Protein AF-A0A6A4XSF3-F1 (afdb_monomer)

Solvent-accessible surface area (backbone atoms only — not comparable to full-atom values): 15638 Å² total; per-residue (Å²): 109,67,67,59,53,52,52,50,48,37,52,52,49,51,56,48,56,78,40,58,93,39,85,79,48,78,73,50,47,37,67,59,41,44,52,52,36,52,51,45,74,74,37,55,72,40,74,79,37,56,79,48,51,38,59,38,49,38,48,48,43,45,49,33,42,58,42,45,70,79,42,101,63,79,54,68,63,39,56,52,25,51,48,54,32,46,53,50,49,35,45,52,57,59,42,94,59,84,40,57,54,50,50,34,38,46,47,49,52,38,47,59,68,50,40,64,93,42,54,72,67,53,48,62,38,47,46,56,35,21,49,47,51,18,52,52,58,65,35,90,86,53,48,59,67,55,39,24,52,49,48,57,31,41,48,91,47,32,72,41,68,50,29,41,54,38,35,42,52,30,52,54,47,52,38,64,71,28,83,82,73,54,69,67,33,52,54,33,50,50,54,45,52,51,53,34,44,72,68,39,57,62,69,57,31,13,58,50,42,53,60,47,56,68,30,48,76,59,36,83,50,60,69,61,42,23,50,50,54,53,47,43,51,66,78,39,41,69,28,42,52,53,21,54,68,75,46,55,71,68,60,40,52,53,49,51,53,46,49,52,50,33,51,50,52,52,49,52,52,50,52,53,54,69,68,50,65,74,78,76,78,78,74,74,63,83,80,78,117

pLDDT: mean 84.56, std 12.13, range [46.28, 95.5]

Foldseek 3Di:
DLLCVLVVLLVVLVVVVVVLVDPVLLPQALVLLQVLLVSCVVPQLPPSCLVRSLSNLLSSLQSHLSNQVVPPDHDPSRVVSLLSSLVSLLCLLQHPGNGQNLSSLSNLVSCVVRVVVPVVSNVVSLLSNLQSLLCQLQDPPHDLVNNLSSLVSCQVVLQPPNNVPRVVVSLLVCLQVAPDHDPSSLVSSLSSLVSNLVNDDLQVNLVSCLSRLLSLLPHPCLQSSLVSLVVCCVPNVVSNVSSLVPDDPVSNVSSVVSNVVSVVVVVVVVVVVVVPDPPPPPPVCVVVD

Secondary structure (DSSP, 8-state):
-HHHHHHHHHHHHHHHHHTTTSGGGGG--HHHHHHHHHHHHHHTT-HHHHHHHHHHHHHHHHHHHHHHHTSSS--HHHHHHHHHHHHHHHHHHHSSSS--HHHHHHHHHHHHHH-TT-HHHHHHHHHHHHHHHHHHHT-TT--HHHHHHHHHHHGGGTTSHHHHHHHHHHHHHHHHS-SS--HHHHHHHHHHHHHHHHHS-HHHHHHHHHHHHHHHTTSS-HHHHHHHHHHHHHHTHHHHHHHHHHS-HHHHHHHHHHHHHHHHHHHHHHHHHHHS--------GGG--

Structure (mmCIF, N/CA/C/O backbone):
data_AF-A0A6A4XSF3-F1
#
_entry.id   AF-A0A6A4XSF3-F1
#
loop_
_atom_site.group_PDB
_atom_site.id
_atom_site.type_symbol
_atom_site.label_atom_id
_atom_site.label_alt_id
_atom_site.label_comp_id
_atom_site.label_asym_id
_atom_site.label_entity_id
_atom_site.label_seq_id
_atom_site.pdbx_PDB_ins_code
_atom_site.Cartn_x
_atom_site.Cartn_y
_atom_site.Cartn_z
_atom_site.occupancy
_atom_site.B_iso_or_equiv
_atom_site.auth_seq_id
_atom_site.auth_comp_id
_atom_site.auth_asym_id
_atom_site.auth_atom_id
_atom_site.pdbx_PDB_model_num
ATOM 1 N N . GLU A 1 1 ? 6.653 -19.357 -26.044 1.00 68.69 1 GLU A N 1
ATOM 2 C CA . GLU A 1 1 ? 7.771 -18.506 -26.503 1.00 68.69 1 GLU A CA 1
ATOM 3 C C . GLU A 1 1 ? 8.047 -17.361 -25.532 1.00 68.69 1 GLU A C 1
ATOM 5 O O . GLU A 1 1 ? 9.121 -17.362 -24.948 1.00 68.69 1 GLU A O 1
ATOM 10 N N . GLY A 1 2 ? 7.058 -16.511 -25.217 1.00 69.81 2 GLY A N 1
ATOM 11 C CA . GLY A 1 2 ? 7.202 -15.389 -24.268 1.00 69.81 2 GLY A CA 1
ATOM 12 C C . GLY A 1 2 ? 7.841 -15.716 -22.908 1.00 69.81 2 GLY A C 1
ATOM 13 O O . GLY A 1 2 ? 8.724 -14.986 -22.472 1.00 69.81 2 GLY A O 1
ATOM 14 N N . VAL A 1 3 ? 7.494 -16.848 -22.276 1.00 73.94 3 VAL A N 1
ATOM 15 C CA . VAL A 1 3 ? 8.138 -17.310 -21.021 1.00 73.94 3 VAL A CA 1
ATOM 16 C C . VAL A 1 3 ? 9.647 -17.498 -21.194 1.00 73.94 3 VAL A C 1
ATOM 18 O O . VAL A 1 3 ? 10.428 -17.069 -20.349 1.00 73.94 3 VAL A O 1
ATOM 21 N N . ARG A 1 4 ? 10.067 -18.129 -22.299 1.00 70.69 4 ARG A N 1
ATOM 22 C CA . ARG A 1 4 ? 11.485 -18.387 -22.587 1.00 70.69 4 ARG A CA 1
ATOM 23 C C . ARG A 1 4 ? 12.220 -17.079 -22.854 1.00 70.69 4 ARG A C 1
ATOM 25 O O . ARG A 1 4 ? 13.322 -16.913 -22.353 1.00 70.69 4 ARG A O 1
ATOM 32 N N . THR A 1 5 ? 11.595 -16.147 -23.573 1.00 73.44 5 THR A N 1
ATOM 33 C CA . THR A 1 5 ? 12.157 -14.818 -23.847 1.00 73.44 5 THR A CA 1
ATOM 34 C C . THR A 1 5 ? 12.327 -14.000 -22.567 1.00 73.44 5 THR A C 1
ATOM 36 O O . THR A 1 5 ? 13.399 -13.447 -22.343 1.00 73.44 5 THR A O 1
ATOM 39 N N . ALA A 1 6 ? 11.318 -13.974 -21.690 1.00 69.56 6 ALA A N 1
ATOM 40 C CA . ALA A 1 6 ? 11.395 -13.272 -20.410 1.00 69.56 6 ALA A CA 1
ATOM 41 C C . ALA A 1 6 ? 12.448 -13.898 -19.482 1.00 69.56 6 ALA A C 1
ATOM 43 O O . ALA A 1 6 ? 13.285 -13.185 -18.937 1.00 69.56 6 ALA A O 1
ATOM 44 N N . ALA A 1 7 ? 12.467 -15.228 -19.352 1.00 72.62 7 ALA A N 1
ATOM 45 C CA . ALA A 1 7 ? 13.452 -15.930 -18.530 1.00 72.62 7 ALA A CA 1
ATOM 46 C C . ALA A 1 7 ? 14.888 -15.754 -19.056 1.00 72.62 7 ALA A C 1
ATOM 48 O O . ALA A 1 7 ? 15.798 -15.485 -18.274 1.00 72.62 7 ALA A O 1
ATOM 49 N N . ALA A 1 8 ? 15.091 -15.849 -20.375 1.00 72.56 8 ALA A N 1
ATOM 50 C CA . ALA A 1 8 ? 16.385 -15.592 -21.001 1.00 72.56 8 ALA A CA 1
ATOM 51 C C . ALA A 1 8 ? 16.822 -14.134 -20.808 1.00 72.56 8 ALA A C 1
ATOM 53 O O . ALA A 1 8 ? 17.982 -13.886 -20.492 1.00 72.56 8 ALA A O 1
ATOM 54 N N . GLY A 1 9 ? 15.892 -13.181 -20.927 1.00 72.50 9 GLY A N 1
ATOM 55 C CA . GLY A 1 9 ? 16.141 -11.767 -20.660 1.00 72.50 9 GLY A CA 1
ATOM 56 C C . GLY A 1 9 ? 16.573 -11.512 -19.217 1.00 72.50 9 GLY A C 1
ATOM 57 O O . GLY A 1 9 ? 17.594 -10.870 -18.997 1.00 72.50 9 GLY A O 1
ATOM 58 N N . VAL A 1 10 ? 15.854 -12.064 -18.232 1.00 74.12 10 VAL A N 1
ATOM 59 C CA . VAL A 1 10 ? 16.227 -11.964 -16.809 1.00 74.12 10 VAL A CA 1
ATOM 60 C C . VAL A 1 10 ? 17.606 -12.575 -16.563 1.00 74.12 10 VAL A C 1
ATOM 62 O O . VAL A 1 10 ? 18.445 -11.936 -15.932 1.00 74.12 10 VAL A O 1
ATOM 65 N N . ALA A 1 11 ? 17.872 -13.779 -17.075 1.00 73.38 11 ALA A N 1
ATOM 66 C CA . ALA A 1 11 ? 19.154 -14.456 -16.885 1.00 73.38 11 ALA A CA 1
ATOM 67 C C . ALA A 1 11 ? 20.321 -13.665 -17.496 1.00 73.38 11 ALA A C 1
ATOM 69 O O . ALA A 1 11 ? 21.332 -13.458 -16.826 1.00 73.38 11 ALA A O 1
ATOM 70 N N . LEU A 1 12 ? 20.155 -13.168 -18.726 1.00 75.06 12 LEU A N 1
ATOM 71 C CA . LEU A 1 12 ? 21.146 -12.341 -19.412 1.00 75.06 12 LEU A CA 1
ATOM 72 C C . LEU A 1 12 ? 21.434 -11.061 -18.619 1.00 75.06 12 LEU A C 1
ATOM 74 O O . LEU A 1 12 ? 22.587 -10.771 -18.311 1.00 75.06 12 LEU A O 1
ATOM 78 N N . LEU A 1 13 ? 20.389 -10.320 -18.246 1.00 70.06 13 LEU A N 1
ATOM 79 C CA . LEU A 1 13 ? 20.529 -9.068 -17.504 1.00 70.06 13 LEU A CA 1
ATOM 80 C C . LEU A 1 13 ? 21.154 -9.293 -16.122 1.00 70.06 13 LEU A C 1
ATOM 82 O O . LEU A 1 13 ? 21.980 -8.500 -15.688 1.00 70.06 13 LEU A O 1
ATOM 86 N N . THR A 1 14 ? 20.817 -10.392 -15.446 1.00 71.00 14 THR A N 1
ATOM 87 C CA . THR A 1 14 ? 21.380 -10.721 -14.126 1.00 71.00 14 THR A CA 1
ATOM 88 C C . THR A 1 14 ? 22.864 -11.081 -14.220 1.00 71.00 14 THR A C 1
ATOM 90 O O . THR A 1 14 ? 23.654 -10.652 -13.382 1.00 71.00 14 THR A O 1
ATOM 93 N N . GLN A 1 15 ? 23.268 -11.827 -15.252 1.00 69.56 15 GLN A N 1
ATOM 94 C CA . GLN A 1 15 ? 24.680 -12.140 -15.505 1.00 69.56 15 GLN A CA 1
ATOM 95 C C . GLN A 1 15 ? 25.491 -10.887 -15.836 1.00 69.56 15 GLN A C 1
ATOM 97 O O . GLN A 1 15 ? 26.594 -10.711 -15.327 1.00 69.56 15 GLN A O 1
ATOM 102 N N . VAL A 1 16 ? 24.923 -9.990 -16.640 1.00 68.25 16 VAL A N 1
ATOM 103 C CA . VAL A 1 16 ? 25.506 -8.673 -16.912 1.00 68.25 16 VAL A CA 1
ATOM 104 C C . VAL A 1 16 ? 25.613 -7.853 -15.628 1.00 68.25 16 VAL A C 1
ATOM 106 O O . VAL A 1 16 ? 26.632 -7.204 -15.412 1.00 68.25 16 VAL A O 1
ATOM 109 N N . LEU A 1 17 ? 24.600 -7.901 -14.756 1.00 64.62 17 LEU A N 1
ATOM 110 C CA . LEU A 1 17 ? 24.613 -7.180 -13.487 1.00 64.62 17 LEU A CA 1
ATOM 111 C C . LEU A 1 17 ? 25.764 -7.640 -12.576 1.00 64.62 17 LEU A C 1
ATOM 113 O O . LEU A 1 17 ? 26.436 -6.824 -11.951 1.00 64.62 17 LEU A O 1
ATOM 117 N N . ALA A 1 18 ? 26.022 -8.948 -12.530 1.00 66.38 18 ALA A N 1
ATOM 118 C CA . ALA A 1 18 ? 27.160 -9.512 -11.804 1.00 66.38 18 ALA A CA 1
ATOM 119 C C . ALA A 1 18 ? 28.519 -9.062 -12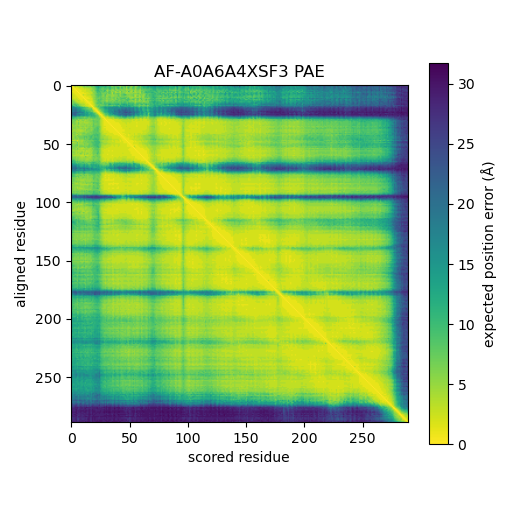.377 1.00 66.38 18 ALA A C 1
ATOM 121 O O . ALA A 1 18 ? 29.537 -9.164 -11.699 1.00 66.38 18 ALA A O 1
ATOM 122 N N . ALA A 1 19 ? 28.528 -8.544 -13.606 1.00 62.91 19 ALA A N 1
ATOM 123 C CA . ALA A 1 19 ? 29.691 -8.014 -14.299 1.00 62.91 19 ALA A CA 1
ATOM 124 C C . ALA A 1 19 ? 29.661 -6.478 -14.424 1.00 62.91 19 ALA A C 1
ATOM 126 O O . ALA A 1 19 ? 30.318 -5.950 -15.314 1.00 62.91 19 ALA A O 1
ATOM 127 N N . VAL A 1 20 ? 28.917 -5.748 -13.578 1.00 57.00 20 VAL A N 1
ATOM 128 C CA . VAL A 1 20 ? 28.742 -4.278 -13.677 1.00 57.00 20 VAL A CA 1
ATOM 129 C C . VAL A 1 20 ? 30.049 -3.482 -13.656 1.00 57.00 20 VAL A C 1
ATOM 131 O O . VAL A 1 20 ? 30.109 -2.443 -14.310 1.00 57.00 20 VAL A O 1
ATOM 134 N N . ASP A 1 21 ? 31.117 -4.017 -13.063 1.00 54.28 21 ASP A N 1
ATOM 135 C CA . ASP A 1 21 ? 32.463 -3.421 -13.106 1.00 54.28 21 ASP A CA 1
ATOM 136 C C . ASP A 1 21 ? 33.214 -3.659 -14.439 1.00 54.28 21 ASP A C 1
ATOM 138 O O . ASP A 1 21 ? 34.354 -3.226 -14.612 1.00 54.28 21 ASP A O 1
ATOM 142 N N . SER A 1 22 ? 32.602 -4.360 -15.400 1.00 50.53 22 SER A N 1
ATOM 143 C CA . SER A 1 22 ? 33.181 -4.659 -16.711 1.00 50.53 22 SER A CA 1
ATOM 144 C C . SER A 1 22 ? 32.795 -3.602 -17.753 1.00 50.53 22 SER A C 1
ATOM 146 O O . SER A 1 22 ? 31.614 -3.286 -17.893 1.00 50.53 22 SER A O 1
ATOM 148 N N . PRO A 1 23 ? 33.734 -3.126 -18.594 1.00 46.28 23 PRO A N 1
ATOM 149 C CA . PRO A 1 23 ? 33.473 -2.135 -19.647 1.00 46.28 23 PRO A CA 1
ATOM 150 C C . PRO A 1 23 ? 32.437 -2.570 -20.708 1.00 46.28 23 PRO A C 1
ATOM 152 O O . PRO A 1 23 ? 32.004 -1.748 -21.513 1.00 46.28 23 PRO A O 1
ATOM 155 N N . ALA A 1 24 ? 31.997 -3.835 -20.712 1.00 49.62 24 ALA A N 1
ATOM 156 C CA . ALA A 1 24 ? 30.921 -4.336 -21.573 1.00 49.62 24 ALA A CA 1
ATOM 157 C C . ALA A 1 24 ? 29.507 -3.867 -21.156 1.00 49.62 24 ALA A C 1
ATOM 159 O O . ALA A 1 24 ? 28.577 -3.922 -21.966 1.00 49.62 24 ALA A O 1
ATOM 160 N N . THR A 1 25 ? 29.324 -3.378 -19.923 1.00 51.25 25 THR A N 1
ATOM 161 C CA . THR A 1 25 ? 28.029 -2.868 -19.433 1.00 51.25 25 THR A CA 1
ATOM 162 C C . THR A 1 25 ? 27.678 -1.480 -19.964 1.00 51.25 25 THR A C 1
ATOM 164 O O . THR A 1 25 ? 26.523 -1.078 -19.867 1.00 51.25 25 THR A O 1
ATOM 167 N N . ALA A 1 26 ? 28.601 -0.789 -20.642 1.00 51.78 26 ALA A N 1
ATOM 168 C CA . ALA A 1 26 ? 28.413 0.545 -21.229 1.00 51.78 26 ALA A CA 1
ATOM 169 C C . ALA A 1 26 ? 27.369 0.633 -22.374 1.00 51.78 26 ALA A C 1
ATOM 171 O O . ALA A 1 26 ? 27.259 1.667 -23.030 1.00 51.78 26 ALA A O 1
ATOM 172 N N . SER A 1 27 ? 26.604 -0.431 -22.641 1.00 63.66 27 SER A N 1
ATOM 173 C CA . SER A 1 27 ? 25.636 -0.520 -23.746 1.00 63.66 27 SER A CA 1
ATOM 174 C C . SER A 1 27 ? 24.159 -0.512 -23.320 1.00 63.66 27 SER A C 1
ATOM 176 O O . SER A 1 27 ? 23.281 -0.530 -24.187 1.00 63.66 27 SER A O 1
ATOM 178 N N . PHE A 1 28 ? 23.848 -0.455 -22.018 1.00 73.44 28 PHE A N 1
ATOM 179 C CA . PHE A 1 28 ? 22.459 -0.370 -21.546 1.00 73.44 28 PHE A CA 1
ATOM 180 C C . PHE A 1 28 ? 21.932 1.063 -21.628 1.00 73.44 28 PHE A C 1
ATOM 182 O O . PHE A 1 28 ? 22.568 2.017 -21.195 1.00 73.44 28 PHE A O 1
ATOM 189 N N . GLY A 1 29 ? 20.75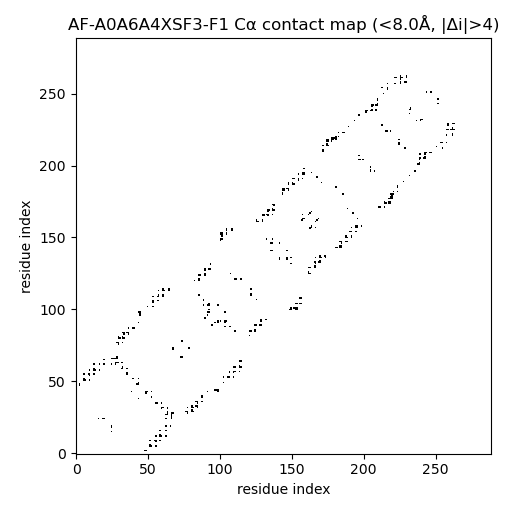5 1.225 -22.228 1.00 80.38 29 GLY A N 1
ATOM 190 C CA . GLY A 1 29 ? 20.228 2.538 -22.577 1.00 80.38 29 GLY A CA 1
ATOM 191 C C . GLY A 1 29 ? 18.730 2.527 -22.888 1.00 80.38 29 GLY A C 1
ATOM 192 O O . GLY A 1 29 ? 18.041 1.548 -22.592 1.00 80.38 29 GLY A O 1
ATOM 193 N N . PRO A 1 30 ? 18.210 3.597 -23.515 1.00 85.50 30 PRO A N 1
ATOM 194 C CA . PRO A 1 30 ? 16.773 3.816 -23.703 1.00 85.50 30 PRO A CA 1
ATOM 195 C C . PRO A 1 30 ? 16.039 2.662 -24.398 1.00 85.50 30 PRO A C 1
ATOM 197 O O . PRO A 1 30 ? 14.903 2.358 -24.047 1.00 85.50 30 PRO A O 1
ATOM 200 N N . ALA A 1 31 ? 16.687 1.987 -25.354 1.00 87.56 31 ALA A N 1
ATOM 201 C CA . ALA A 1 31 ? 16.082 0.888 -26.106 1.00 87.56 31 ALA A CA 1
ATOM 202 C C . ALA A 1 31 ? 15.648 -0.282 -25.206 1.00 87.56 31 ALA A C 1
ATOM 204 O O . ALA A 1 31 ? 14.579 -0.848 -25.414 1.00 87.56 31 ALA A O 1
ATOM 205 N N . TYR A 1 32 ? 16.422 -0.604 -24.164 1.00 87.50 32 TYR A N 1
ATOM 206 C CA . TYR A 1 32 ? 16.066 -1.665 -23.215 1.00 87.50 32 TYR A CA 1
ATOM 207 C C . TYR A 1 32 ? 14.828 -1.302 -22.395 1.00 87.50 32 TYR A C 1
ATOM 209 O O . TYR A 1 32 ? 13.964 -2.145 -22.171 1.00 87.50 32 TYR A O 1
ATOM 217 N N . VAL A 1 33 ? 14.707 -0.030 -22.005 1.00 90.69 33 VAL A N 1
ATOM 218 C CA . VAL A 1 33 ? 13.530 0.481 -21.291 1.00 90.69 33 VAL A CA 1
ATOM 219 C C . VAL A 1 33 ? 12.278 0.385 -22.170 1.00 90.69 33 VAL A C 1
ATOM 221 O O . VAL A 1 33 ? 11.222 -0.020 -21.686 1.00 90.69 33 VAL A O 1
ATOM 224 N N . VAL A 1 34 ? 12.398 0.690 -23.468 1.00 90.69 34 VAL A N 1
ATOM 225 C CA . VAL A 1 34 ? 11.298 0.543 -24.437 1.00 90.69 34 VAL A CA 1
ATOM 226 C C . VAL A 1 34 ? 10.879 -0.921 -24.579 1.00 90.69 34 VAL A C 1
ATOM 228 O O . VAL A 1 34 ? 9.699 -1.223 -24.426 1.00 90.69 34 VAL A O 1
ATOM 231 N N . VAL A 1 35 ? 11.832 -1.841 -24.773 1.00 89.94 35 VAL A N 1
ATOM 232 C CA . VAL A 1 35 ? 11.539 -3.283 -24.878 1.00 89.94 35 VAL A CA 1
ATOM 233 C C . VAL A 1 35 ? 10.809 -3.785 -23.635 1.00 89.94 35 VAL A C 1
ATOM 235 O O . VAL A 1 35 ? 9.806 -4.485 -23.742 1.00 89.94 35 VAL A O 1
ATOM 238 N N . VAL A 1 36 ? 11.268 -3.400 -22.445 1.00 91.31 36 VAL A N 1
ATOM 239 C CA . VAL A 1 36 ? 10.625 -3.796 -21.187 1.00 91.31 36 VAL A CA 1
ATOM 240 C C . VAL A 1 36 ? 9.220 -3.211 -21.057 1.00 91.31 36 VAL A C 1
ATOM 242 O O . VAL A 1 36 ? 8.309 -3.913 -20.617 1.00 91.31 36 VAL A O 1
ATOM 245 N N . SER A 1 37 ? 9.013 -1.967 -21.493 1.00 92.38 37 SER A N 1
ATOM 246 C CA . SER A 1 37 ? 7.684 -1.353 -21.560 1.00 92.38 37 SER A CA 1
ATOM 247 C C . SER A 1 37 ? 6.740 -2.139 -22.478 1.00 92.38 37 SER A C 1
ATOM 249 O O . SER A 1 37 ? 5.603 -2.415 -22.093 1.00 92.38 37 SER A O 1
ATOM 251 N N . ASP A 1 38 ? 7.209 -2.578 -23.646 1.00 90.62 38 ASP A N 1
ATOM 252 C CA . ASP A 1 38 ? 6.403 -3.356 -24.592 1.00 90.62 38 ASP A CA 1
ATOM 253 C C . ASP A 1 38 ? 6.101 -4.769 -24.084 1.00 90.62 38 ASP A C 1
ATOM 255 O O . ASP A 1 38 ? 4.962 -5.235 -24.175 1.00 90.62 38 ASP A O 1
ATOM 259 N N . VAL A 1 39 ? 7.086 -5.434 -23.472 1.00 90.06 39 VAL A N 1
ATOM 260 C CA . VAL A 1 39 ? 6.900 -6.740 -22.822 1.00 90.06 39 VAL A CA 1
ATOM 261 C C . VAL A 1 39 ? 5.858 -6.637 -21.706 1.00 90.06 39 VAL A C 1
ATOM 263 O O . VAL A 1 39 ? 4.974 -7.491 -21.626 1.00 90.06 39 VAL A O 1
ATOM 266 N N . LEU A 1 40 ? 5.906 -5.583 -20.884 1.00 90.62 40 LEU A N 1
ATOM 267 C CA . LEU A 1 40 ? 4.893 -5.329 -19.858 1.00 90.62 40 LEU A CA 1
ATOM 268 C C . LEU A 1 40 ? 3.502 -5.165 -20.469 1.00 90.62 40 LEU A C 1
ATOM 270 O O . LEU A 1 40 ? 2.575 -5.848 -20.044 1.00 90.62 40 LEU A O 1
ATOM 274 N N . ARG A 1 41 ? 3.344 -4.313 -21.488 1.00 89.25 41 ARG A N 1
ATOM 275 C CA . ARG A 1 41 ? 2.040 -4.110 -22.147 1.00 89.25 41 ARG A CA 1
ATOM 276 C C . ARG A 1 41 ? 1.468 -5.401 -22.714 1.00 89.25 41 ARG A C 1
ATOM 278 O O . ARG A 1 41 ? 0.262 -5.611 -22.647 1.00 89.25 41 ARG A O 1
ATOM 285 N N . HIS A 1 42 ? 2.324 -6.250 -23.272 1.00 89.00 42 HIS A N 1
ATOM 286 C CA . HIS A 1 42 ? 1.889 -7.462 -23.948 1.00 89.00 42 HIS A CA 1
ATOM 287 C C . HIS A 1 42 ? 1.592 -8.618 -22.981 1.00 89.00 42 HIS A C 1
ATOM 289 O O . HIS A 1 42 ? 0.658 -9.382 -23.210 1.00 89.00 42 HIS A O 1
ATOM 295 N N . TYR A 1 43 ? 2.363 -8.754 -21.895 1.00 89.25 43 TYR A N 1
ATOM 296 C CA . TYR A 1 43 ? 2.306 -9.931 -21.022 1.00 89.25 43 TYR A CA 1
ATOM 297 C C . TYR A 1 43 ? 1.792 -9.668 -19.601 1.00 89.25 43 TYR A C 1
ATOM 299 O O . TYR A 1 43 ? 1.569 -10.635 -18.878 1.00 89.25 43 TYR A O 1
ATOM 307 N N . ALA A 1 44 ? 1.538 -8.422 -19.181 1.00 86.88 44 ALA A N 1
ATOM 308 C CA . ALA A 1 44 ? 1.092 -8.123 -17.810 1.00 86.88 44 ALA A CA 1
ATOM 309 C C . ALA A 1 44 ? -0.230 -8.800 -17.404 1.00 86.88 44 ALA A C 1
ATOM 311 O O . ALA A 1 44 ? -0.444 -9.055 -16.221 1.00 86.88 44 ALA A O 1
ATOM 312 N N . ALA A 1 45 ? -1.104 -9.134 -18.357 1.00 86.31 45 ALA A N 1
ATOM 313 C CA . ALA A 1 45 ? -2.333 -9.879 -18.073 1.00 86.31 45 ALA A CA 1
ATOM 314 C C . ALA A 1 45 ? -2.092 -11.384 -17.833 1.00 86.31 45 ALA A C 1
ATOM 316 O O . ALA A 1 45 ? -2.959 -12.074 -17.300 1.00 86.31 45 ALA A O 1
ATOM 317 N N . ALA A 1 46 ? -0.933 -11.915 -18.229 1.00 86.50 46 ALA A N 1
ATOM 318 C CA . ALA A 1 46 ? -0.632 -13.331 -18.116 1.00 86.50 46 ALA A CA 1
ATOM 319 C C . ALA A 1 46 ? -0.041 -13.664 -16.737 1.00 86.50 46 ALA A C 1
ATOM 321 O O . ALA A 1 46 ? 1.037 -13.192 -16.386 1.00 86.50 46 ALA A O 1
ATOM 322 N N . GLN A 1 47 ? -0.703 -14.544 -15.979 1.00 85.56 47 GLN A N 1
ATOM 323 C CA . GLN A 1 47 ? -0.296 -14.906 -14.609 1.00 85.56 47 GLN A CA 1
ATOM 324 C C . GLN A 1 47 ? 1.145 -15.426 -14.512 1.00 85.56 47 GLN A C 1
ATOM 326 O O . GLN A 1 47 ? 1.865 -15.097 -13.574 1.00 85.56 47 GLN A O 1
ATOM 331 N N . TRP A 1 48 ? 1.603 -16.199 -15.505 1.00 86.44 48 TRP A N 1
ATOM 332 C CA . TRP A 1 48 ? 2.982 -16.699 -15.531 1.00 86.44 48 TRP A CA 1
ATOM 333 C C . TRP A 1 48 ? 4.014 -15.563 -15.540 1.00 86.44 48 TRP A C 1
ATOM 335 O O . TRP A 1 48 ? 5.131 -15.738 -15.056 1.00 86.44 48 TRP A O 1
ATOM 345 N N . PHE A 1 49 ? 3.656 -14.404 -16.100 1.00 88.12 49 PHE A N 1
ATOM 346 C CA . PHE A 1 49 ? 4.563 -13.277 -16.229 1.00 88.12 49 PHE A CA 1
ATOM 347 C C . PHE A 1 49 ? 4.725 -12.527 -14.911 1.00 88.12 49 PHE A C 1
ATOM 349 O O . PHE A 1 49 ? 5.761 -11.908 -14.714 1.00 88.12 49 PHE A O 1
ATOM 356 N N . HIS A 1 50 ? 3.793 -12.629 -13.960 1.00 88.19 50 HIS A N 1
ATOM 357 C CA . HIS A 1 50 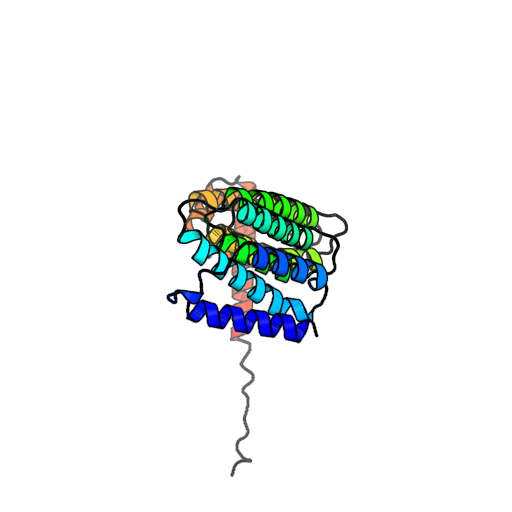? 3.911 -11.925 -12.676 1.00 88.19 50 HIS A CA 1
ATOM 358 C C . HIS A 1 50 ? 5.150 -12.361 -11.882 1.00 88.19 50 HIS A C 1
ATOM 360 O O . HIS A 1 50 ? 5.801 -11.530 -11.253 1.00 88.19 50 HIS A O 1
ATOM 366 N N . ALA A 1 51 ? 5.547 -13.632 -12.002 1.00 84.81 51 ALA A N 1
ATOM 367 C CA . ALA A 1 51 ? 6.753 -14.166 -11.369 1.00 84.81 51 ALA A CA 1
ATOM 368 C C . ALA A 1 51 ? 8.068 -13.695 -12.026 1.00 84.81 51 ALA A C 1
ATOM 370 O O . ALA A 1 51 ? 9.111 -13.690 -11.377 1.00 84.81 51 ALA A O 1
ATOM 371 N N . LEU A 1 52 ? 8.041 -13.313 -13.309 1.00 86.62 52 LEU A N 1
ATOM 372 C CA . LEU A 1 52 ? 9.241 -12.967 -14.087 1.00 86.62 52 LEU A CA 1
ATOM 373 C C . LEU A 1 52 ? 9.358 -11.468 -14.380 1.00 86.62 52 LEU A C 1
ATOM 375 O O . LEU A 1 52 ? 10.461 -10.932 -14.429 1.00 86.62 52 LEU A O 1
ATOM 379 N N . GLY A 1 53 ? 8.232 -10.785 -14.565 1.00 86.50 53 GLY A N 1
ATOM 380 C CA . GLY A 1 53 ? 8.156 -9.392 -14.986 1.00 86.50 53 GLY A CA 1
ATOM 381 C C . GLY A 1 53 ? 8.686 -8.420 -13.939 1.00 86.50 53 GLY A C 1
ATOM 382 O O . GLY A 1 53 ? 9.341 -7.451 -14.305 1.00 86.50 53 GLY A O 1
ATOM 383 N N . GLY A 1 54 ? 8.475 -8.707 -12.650 1.00 89.25 54 GLY A N 1
ATOM 384 C CA . GLY A 1 54 ? 9.012 -7.907 -11.547 1.00 89.25 54 GLY A CA 1
ATOM 385 C C . GLY A 1 54 ? 10.542 -7.893 -11.570 1.00 89.25 54 GLY A C 1
ATOM 386 O O . GLY A 1 54 ? 11.124 -6.826 -11.768 1.00 89.25 54 GLY A O 1
ATOM 387 N N . PRO A 1 55 ? 11.197 -9.068 -11.475 1.00 88.94 55 PRO A N 1
ATOM 388 C CA . PRO A 1 55 ? 12.644 -9.181 -11.641 1.00 88.94 55 PRO A CA 1
ATOM 389 C C . PRO A 1 55 ? 13.149 -8.589 -12.961 1.00 88.94 55 PRO A C 1
ATOM 391 O O . PRO A 1 55 ? 14.154 -7.889 -12.975 1.00 88.94 55 PRO A O 1
ATOM 394 N N . TYR A 1 56 ? 12.447 -8.816 -14.073 1.00 86.81 56 TYR A N 1
ATOM 395 C CA . TYR A 1 56 ? 12.856 -8.300 -15.379 1.00 86.81 56 TYR A CA 1
ATOM 396 C C . TYR A 1 56 ? 12.928 -6.767 -15.417 1.00 86.81 56 TYR A C 1
ATOM 398 O O . TYR A 1 56 ? 13.906 -6.201 -15.914 1.00 86.81 56 TYR A O 1
ATOM 406 N N . VAL A 1 57 ? 11.927 -6.092 -14.851 1.00 91.06 57 VAL A N 1
ATOM 407 C CA . VAL A 1 57 ? 11.891 -4.628 -14.747 1.00 91.06 57 VAL A CA 1
ATOM 408 C C . VAL A 1 57 ? 12.931 -4.126 -13.748 1.00 91.06 57 VAL A C 1
ATOM 410 O O . VAL A 1 57 ? 13.653 -3.185 -14.068 1.00 91.06 57 VAL A O 1
ATOM 413 N N . ASP A 1 58 ? 13.063 -4.774 -12.586 1.00 90.31 58 ASP A N 1
ATOM 414 C CA . ASP A 1 58 ? 14.057 -4.420 -11.563 1.00 90.31 58 ASP A CA 1
ATOM 415 C C . ASP A 1 58 ? 15.484 -4.438 -12.121 1.00 90.31 58 ASP A C 1
ATOM 417 O O . ASP A 1 58 ? 16.191 -3.430 -12.048 1.00 90.31 58 ASP A O 1
ATOM 421 N N . VAL A 1 59 ? 15.892 -5.545 -12.755 1.00 86.62 59 VAL A N 1
ATOM 422 C CA . VAL A 1 59 ? 17.249 -5.664 -13.302 1.00 86.62 59 VAL A CA 1
ATOM 423 C C . VAL A 1 59 ? 17.462 -4.688 -14.460 1.00 86.62 59 VAL A C 1
ATOM 425 O O . VAL A 1 59 ? 18.519 -4.067 -14.537 1.00 86.62 59 VAL A O 1
ATOM 428 N N . THR A 1 60 ? 16.457 -4.476 -15.319 1.00 89.06 60 THR A N 1
ATOM 429 C CA . THR A 1 60 ? 16.548 -3.476 -16.399 1.00 89.06 60 THR A CA 1
ATOM 430 C C . THR A 1 60 ? 16.811 -2.081 -15.842 1.00 89.06 60 THR A C 1
ATOM 432 O O . THR A 1 60 ? 17.738 -1.407 -16.294 1.00 89.06 60 THR A O 1
ATOM 435 N N . LEU A 1 61 ? 16.013 -1.643 -14.863 1.00 89.81 61 LEU A N 1
ATOM 436 C CA . LEU A 1 61 ? 16.174 -0.329 -14.244 1.00 89.81 61 LEU A CA 1
ATOM 437 C C . LEU A 1 61 ? 17.546 -0.206 -13.582 1.00 89.81 61 LEU A C 1
ATOM 439 O O . LEU A 1 61 ? 18.237 0.787 -13.799 1.00 89.81 61 LEU A O 1
ATOM 443 N N . ARG A 1 62 ? 17.986 -1.239 -12.857 1.00 87.25 62 ARG A N 1
ATOM 444 C CA . ARG A 1 62 ? 19.302 -1.255 -12.216 1.00 87.25 62 ARG A CA 1
ATOM 445 C C . ARG A 1 62 ? 20.444 -1.129 -13.231 1.00 87.25 62 ARG A C 1
ATOM 447 O O . ARG A 1 62 ? 21.334 -0.308 -13.026 1.00 87.25 62 ARG A O 1
ATOM 454 N N . CYS A 1 63 ? 20.408 -1.884 -14.332 1.00 83.25 63 CYS A N 1
ATOM 455 C CA . CYS A 1 63 ? 21.411 -1.802 -15.399 1.00 83.25 63 CYS A CA 1
ATOM 456 C C . CYS A 1 63 ? 21.452 -0.406 -16.032 1.00 83.25 63 CYS A C 1
ATOM 458 O O . CYS A 1 63 ? 22.520 0.187 -16.148 1.00 83.25 63 CYS A O 1
ATOM 460 N N . VAL A 1 64 ? 20.289 0.133 -16.407 1.00 85.56 64 VAL A N 1
ATOM 461 C CA . VAL A 1 64 ? 20.182 1.422 -17.104 1.00 85.56 64 VAL A CA 1
ATOM 462 C C . VAL A 1 64 ? 20.604 2.591 -16.207 1.00 85.56 64 VAL A C 1
ATOM 464 O O . VAL A 1 64 ? 21.306 3.500 -16.661 1.00 85.56 64 VAL A O 1
ATOM 467 N N . CYS A 1 65 ? 20.236 2.561 -14.925 1.00 81.81 65 CYS A N 1
ATOM 468 C CA . CYS A 1 65 ? 20.642 3.571 -13.949 1.00 81.81 65 CYS A CA 1
ATOM 469 C C . CYS A 1 65 ? 22.140 3.499 -13.624 1.00 81.81 65 CYS A C 1
ATOM 471 O O . CYS A 1 65 ? 22.778 4.548 -13.523 1.00 81.81 65 CYS A O 1
ATOM 473 N N . ALA A 1 66 ? 22.723 2.297 -13.534 1.00 78.25 66 ALA A N 1
ATOM 474 C CA . ALA A 1 66 ? 24.166 2.132 -13.359 1.00 78.25 66 ALA A CA 1
ATOM 475 C C . ALA A 1 66 ? 24.940 2.785 -14.516 1.00 78.25 66 ALA A C 1
ATOM 477 O O . ALA A 1 66 ? 25.834 3.595 -14.277 1.00 78.25 66 ALA A O 1
ATOM 478 N N . THR A 1 67 ? 24.533 2.549 -15.766 1.00 72.25 67 THR A N 1
ATOM 479 C CA . THR A 1 67 ? 25.136 3.214 -16.932 1.00 72.25 67 THR A CA 1
ATOM 480 C C . THR A 1 67 ? 24.924 4.725 -16.937 1.00 72.25 67 THR A C 1
ATOM 482 O O . THR A 1 67 ? 25.869 5.468 -17.191 1.00 72.25 67 THR A O 1
ATOM 485 N N . ALA A 1 68 ? 23.721 5.210 -16.614 1.00 69.56 68 ALA A N 1
ATOM 486 C CA . ALA A 1 68 ? 23.424 6.643 -16.613 1.00 69.56 68 ALA A CA 1
ATOM 487 C C . ALA A 1 68 ? 24.232 7.412 -15.553 1.00 69.56 68 ALA A C 1
ATOM 489 O O . ALA A 1 68 ? 24.625 8.550 -15.802 1.00 69.56 68 ALA A O 1
ATOM 490 N N . SER A 1 69 ? 24.539 6.781 -14.413 1.00 63.25 69 SER A N 1
ATOM 491 C CA . SER A 1 69 ? 25.345 7.379 -13.338 1.00 63.25 69 SER A CA 1
ATOM 492 C C . SER A 1 69 ? 26.789 7.704 -13.742 1.00 63.25 69 SER A C 1
ATOM 494 O O . SER A 1 69 ? 27.425 8.550 -13.120 1.00 63.25 69 SER A O 1
ATOM 496 N N . THR A 1 70 ? 27.294 7.092 -14.820 1.00 59.66 70 THR A N 1
ATOM 497 C CA . THR A 1 70 ? 28.621 7.401 -15.380 1.00 59.66 70 THR A CA 1
ATOM 498 C C . THR A 1 70 ? 28.645 8.697 -16.199 1.00 59.66 70 THR A C 1
ATOM 500 O O . THR A 1 70 ? 29.716 9.221 -16.502 1.00 59.66 70 THR A O 1
ATOM 503 N N . THR A 1 71 ? 27.475 9.245 -16.543 1.00 59.38 71 THR A N 1
ATOM 504 C CA . THR A 1 71 ? 27.323 10.462 -17.350 1.00 59.38 71 THR A CA 1
ATOM 505 C C . THR A 1 71 ? 26.718 11.592 -16.517 1.00 59.38 71 THR A C 1
ATOM 507 O O . THR A 1 71 ? 25.734 11.394 -15.814 1.00 59.38 71 THR A O 1
ATOM 510 N N . SER A 1 72 ? 27.275 12.806 -16.597 1.00 56.38 72 SER A N 1
ATOM 511 C CA . SER A 1 72 ? 26.839 13.957 -15.782 1.00 56.38 72 SER A CA 1
ATOM 512 C C . SER A 1 72 ? 25.428 14.469 -16.102 1.00 56.38 72 SER A C 1
ATOM 514 O O . SER A 1 72 ? 24.836 15.194 -15.303 1.00 56.38 72 SER A O 1
ATOM 516 N N . HIS A 1 73 ? 24.870 14.093 -17.256 1.00 62.94 73 HIS A N 1
ATOM 517 C CA . HIS A 1 73 ? 23.528 14.468 -17.681 1.00 62.94 73 HIS A CA 1
ATOM 518 C C . HIS A 1 73 ? 22.781 13.263 -18.232 1.00 62.94 73 HIS A C 1
ATOM 520 O O . HIS A 1 73 ? 23.307 12.491 -19.029 1.00 62.94 73 HIS A O 1
ATOM 526 N N . THR A 1 74 ? 21.516 13.140 -17.840 1.00 66.94 74 THR A N 1
ATOM 527 C CA . THR A 1 74 ? 20.651 12.085 -18.363 1.00 66.94 74 THR A CA 1
ATOM 528 C C . THR A 1 74 ? 20.284 12.374 -19.812 1.00 66.94 74 THR A C 1
ATOM 530 O O . THR A 1 74 ? 19.745 13.449 -20.089 1.00 66.94 74 THR A O 1
ATOM 533 N N . PRO A 1 75 ? 20.500 11.426 -20.738 1.00 79.38 75 PRO A N 1
ATOM 534 C CA . PRO A 1 75 ? 20.090 11.598 -22.121 1.00 79.38 75 PRO A CA 1
ATOM 535 C C . PRO A 1 75 ? 18.569 11.817 -22.216 1.00 79.38 75 PRO A C 1
ATOM 537 O O . PRO A 1 75 ? 17.810 11.062 -21.601 1.00 79.38 75 PRO A O 1
ATOM 540 N N . PRO A 1 76 ? 18.079 12.773 -23.025 1.00 82.69 76 PRO A N 1
ATOM 541 C CA . PRO A 1 76 ? 16.643 13.050 -23.149 1.00 82.69 76 PRO A CA 1
ATOM 542 C C . PRO A 1 76 ? 15.842 11.828 -23.627 1.00 82.69 76 PRO A C 1
ATOM 544 O O . PRO A 1 76 ? 14.727 11.594 -23.166 1.00 82.69 76 PRO A O 1
ATOM 547 N N . ALA A 1 77 ? 16.439 10.993 -24.483 1.00 86.69 77 ALA A N 1
ATOM 548 C CA . ALA A 1 77 ? 15.841 9.734 -24.924 1.00 86.69 77 ALA A CA 1
ATOM 549 C C . ALA A 1 77 ? 15.615 8.748 -23.764 1.00 86.69 77 ALA A C 1
ATOM 551 O O . ALA A 1 77 ? 14.616 8.030 -23.753 1.00 86.69 77 ALA A O 1
ATOM 552 N N . LEU A 1 78 ? 16.516 8.727 -22.773 1.00 86.94 78 LEU A N 1
ATOM 553 C CA . LEU A 1 78 ? 16.377 7.865 -21.603 1.00 86.94 78 LEU A CA 1
ATOM 554 C C . LEU A 1 78 ? 15.249 8.359 -20.697 1.00 86.94 78 LEU A C 1
ATOM 556 O O . LEU A 1 78 ? 14.403 7.565 -20.296 1.00 86.94 78 LEU A O 1
ATOM 560 N N . ALA A 1 79 ? 15.197 9.665 -20.431 1.00 87.81 79 ALA A N 1
ATOM 561 C CA . ALA A 1 79 ? 14.124 10.261 -19.638 1.00 87.81 79 ALA A CA 1
ATOM 562 C C . ALA A 1 79 ? 12.740 9.989 -20.255 1.00 87.81 79 ALA A C 1
ATOM 564 O O . ALA A 1 79 ? 11.814 9.603 -19.544 1.00 87.81 79 ALA A O 1
ATOM 565 N N . PHE A 1 80 ? 12.615 10.110 -21.581 1.00 90.25 80 PHE A N 1
ATOM 566 C CA . PHE A 1 80 ? 11.377 9.798 -22.299 1.00 90.25 80 PHE A CA 1
ATOM 567 C C . PHE A 1 80 ? 10.988 8.315 -22.196 1.00 90.25 80 PHE A C 1
ATOM 569 O O . PHE A 1 80 ? 9.832 7.988 -21.916 1.00 90.25 80 PHE A O 1
ATOM 576 N N . ALA A 1 81 ? 11.950 7.407 -22.383 1.00 92.06 81 ALA A N 1
ATOM 577 C CA . ALA A 1 81 ? 11.698 5.974 -22.268 1.00 92.06 81 ALA A CA 1
ATOM 578 C C . ALA A 1 81 ? 11.277 5.583 -20.839 1.00 92.06 81 ALA A C 1
ATOM 580 O O . ALA A 1 81 ? 10.327 4.822 -20.663 1.00 92.06 81 ALA A O 1
ATOM 581 N N . LEU A 1 82 ? 11.929 6.150 -19.818 1.00 92.81 82 LEU A N 1
ATOM 582 C CA . LEU A 1 82 ? 11.580 5.935 -18.411 1.00 92.81 82 LEU A CA 1
ATOM 583 C C . LEU A 1 82 ? 10.187 6.475 -18.077 1.00 92.81 82 LEU A C 1
ATOM 585 O O . LEU A 1 82 ? 9.411 5.774 -17.434 1.00 92.81 82 LEU A O 1
ATOM 589 N N . ALA A 1 83 ? 9.836 7.672 -18.555 1.00 92.00 83 ALA A N 1
ATOM 590 C CA . ALA A 1 83 ? 8.490 8.220 -18.395 1.00 92.00 83 ALA A CA 1
ATOM 591 C C . ALA A 1 83 ? 7.428 7.295 -19.016 1.00 92.00 83 ALA A C 1
ATOM 593 O O . ALA A 1 83 ? 6.429 6.975 -18.380 1.00 92.00 83 ALA A O 1
ATOM 594 N N . THR A 1 84 ? 7.700 6.772 -20.213 1.00 92.94 84 THR A N 1
ATOM 595 C CA . THR A 1 84 ? 6.813 5.837 -20.923 1.00 92.94 84 THR A CA 1
ATOM 596 C C . THR A 1 84 ? 6.630 4.511 -20.171 1.00 92.94 84 THR A C 1
ATOM 598 O O . THR A 1 84 ? 5.519 3.973 -20.086 1.00 92.94 84 THR A O 1
ATOM 601 N N . LEU A 1 85 ? 7.713 3.970 -19.603 1.00 94.50 85 LEU A N 1
ATOM 602 C CA . LEU A 1 85 ? 7.661 2.783 -18.749 1.00 94.50 85 LEU A CA 1
ATOM 603 C C . LEU A 1 85 ? 6.823 3.051 -17.494 1.00 94.50 85 LEU A C 1
ATOM 605 O O . LEU A 1 85 ? 5.949 2.256 -17.157 1.00 94.50 85 LEU A O 1
ATOM 609 N N . LEU A 1 86 ? 7.048 4.184 -16.834 1.00 94.56 86 LEU A N 1
ATOM 610 C CA . LEU A 1 86 ? 6.317 4.581 -15.638 1.00 94.56 86 LEU A CA 1
ATOM 611 C C . LEU A 1 86 ? 4.824 4.808 -15.896 1.00 94.56 86 LEU A C 1
ATOM 613 O O . LEU A 1 86 ? 4.006 4.387 -15.084 1.00 94.56 86 LEU A O 1
ATOM 617 N N . ASP A 1 87 ? 4.450 5.404 -17.029 1.00 92.75 87 ASP A N 1
ATOM 618 C CA . ASP A 1 87 ? 3.047 5.521 -17.441 1.00 92.75 87 ASP A CA 1
ATOM 619 C C . ASP A 1 87 ? 2.409 4.149 -17.677 1.00 92.75 87 ASP A C 1
ATOM 621 O O . ASP A 1 87 ? 1.251 3.929 -17.328 1.00 92.75 87 ASP A O 1
ATOM 625 N N . THR A 1 88 ? 3.179 3.195 -18.203 1.00 92.38 88 THR A N 1
ATOM 626 C CA . THR A 1 88 ? 2.721 1.810 -18.371 1.00 92.38 88 THR A CA 1
ATOM 627 C C . THR A 1 88 ? 2.488 1.145 -17.013 1.00 92.38 88 THR A C 1
ATOM 629 O O . THR A 1 88 ? 1.440 0.540 -16.801 1.00 92.38 88 THR A O 1
ATOM 632 N N . ILE A 1 89 ? 3.415 1.302 -16.063 1.00 93.62 89 ILE A N 1
ATOM 633 C CA . ILE A 1 89 ? 3.261 0.802 -14.687 1.00 93.62 89 ILE A CA 1
ATOM 634 C C . ILE A 1 89 ? 2.057 1.465 -14.004 1.00 93.62 89 ILE A C 1
ATOM 636 O O . ILE A 1 89 ? 1.258 0.783 -13.366 1.00 93.62 89 ILE A O 1
ATOM 640 N N . ALA A 1 90 ? 1.883 2.779 -14.171 1.00 92.31 90 ALA A N 1
ATOM 641 C CA . ALA A 1 90 ? 0.748 3.517 -13.628 1.00 92.31 90 ALA A CA 1
ATOM 642 C C . ALA A 1 90 ? -0.581 3.009 -14.200 1.00 92.31 90 ALA A C 1
ATOM 644 O O . ALA A 1 90 ? -1.531 2.804 -13.447 1.00 92.31 90 ALA A O 1
ATOM 645 N N . ALA A 1 91 ? -0.652 2.761 -15.508 1.00 90.50 91 ALA A N 1
ATOM 646 C CA . ALA A 1 91 ? -1.834 2.198 -16.151 1.00 90.50 91 ALA A CA 1
ATOM 647 C C . ALA A 1 91 ? -2.159 0.791 -15.627 1.00 90.50 91 ALA A C 1
ATOM 649 O O . ALA A 1 91 ? -3.323 0.500 -15.376 1.00 90.50 91 ALA A O 1
ATOM 650 N N . LEU A 1 92 ? -1.152 -0.055 -15.383 1.00 90.25 92 LEU A N 1
ATOM 651 C CA . LEU A 1 92 ? -1.348 -1.374 -14.764 1.00 90.25 92 LEU A CA 1
ATOM 652 C C . LEU A 1 92 ? -1.824 -1.272 -13.308 1.00 90.25 92 LEU A C 1
ATOM 654 O O . LEU A 1 92 ? -2.666 -2.053 -12.878 1.00 90.25 92 LEU A O 1
ATOM 658 N N . ALA A 1 93 ? -1.308 -0.300 -12.553 1.00 90.00 93 ALA A N 1
ATOM 659 C CA . ALA A 1 93 ? -1.681 -0.088 -11.158 1.00 90.00 93 ALA A CA 1
ATOM 660 C C . ALA A 1 93 ? -3.081 0.532 -10.998 1.00 90.00 93 ALA A C 1
ATOM 662 O O . ALA A 1 93 ? -3.769 0.254 -10.016 1.00 90.00 93 ALA A O 1
ATOM 663 N N . THR A 1 94 ? -3.496 1.397 -11.926 1.00 88.56 94 THR A N 1
ATOM 664 C CA . THR A 1 94 ? -4.759 2.155 -11.843 1.00 88.56 94 THR A CA 1
ATOM 665 C C . THR A 1 94 ? -5.894 1.565 -12.679 1.00 88.56 94 THR A C 1
ATOM 667 O O . THR A 1 94 ? -7.057 1.832 -12.383 1.00 88.56 94 THR A O 1
ATOM 670 N N . GLY A 1 95 ? -5.573 0.790 -13.716 1.00 72.19 95 GLY A N 1
ATOM 671 C CA . GLY A 1 95 ? -6.493 0.384 -14.774 1.00 72.19 95 GLY A CA 1
ATOM 672 C C . GLY A 1 95 ? -7.241 -0.932 -14.550 1.00 72.19 95 GLY A C 1
ATOM 673 O O . GLY A 1 95 ? -6.863 -1.780 -13.747 1.00 72.19 95 GLY A O 1
ATOM 674 N N . SER A 1 96 ? -8.300 -1.083 -15.352 1.00 50.84 96 SER A N 1
ATOM 675 C CA . SER A 1 96 ? -9.306 -2.159 -15.434 1.00 50.84 96 SER A CA 1
ATOM 676 C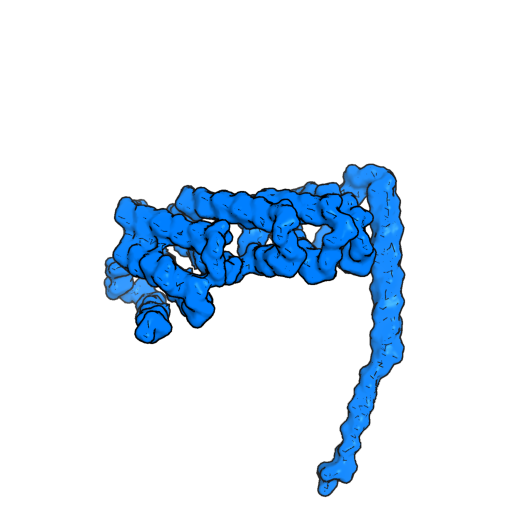 C . SER A 1 96 ? -8.802 -3.528 -15.918 1.00 50.84 96 SER A C 1
ATOM 678 O O . SER A 1 96 ? -9.592 -4.452 -16.111 1.00 50.84 96 SER A O 1
ATOM 680 N N . SER A 1 97 ? -7.500 -3.670 -16.160 1.00 53.41 97 SER A N 1
ATOM 681 C CA . SER A 1 97 ? -6.891 -4.944 -16.539 1.00 53.41 97 SER A CA 1
ATOM 682 C C . SER A 1 97 ? -6.882 -5.913 -15.357 1.00 53.41 97 SER A C 1
ATOM 684 O O . SER A 1 97 ? -6.697 -5.487 -14.221 1.00 53.41 97 SER A O 1
ATOM 686 N N . SER A 1 98 ? -6.982 -7.217 -15.626 1.00 61.34 98 SER A N 1
ATOM 687 C CA . SER A 1 98 ? -6.861 -8.337 -14.670 1.00 61.34 98 SER A CA 1
ATOM 688 C C . SER A 1 98 ? -5.480 -8.458 -13.992 1.00 61.34 98 SER A C 1
ATOM 690 O O . SER A 1 98 ? -5.049 -9.552 -13.627 1.00 61.34 98 SER A O 1
ATOM 692 N N . CYS A 1 99 ? -4.736 -7.357 -13.906 1.00 74.62 99 CYS A N 1
ATOM 693 C CA . CYS A 1 99 ? -3.415 -7.286 -13.324 1.00 74.62 99 CYS A CA 1
ATOM 694 C C . CYS A 1 99 ? -3.533 -7.356 -11.801 1.00 74.62 99 CYS A C 1
ATOM 696 O O . CYS A 1 99 ? -4.271 -6.585 -11.187 1.00 74.62 99 CYS A O 1
ATOM 698 N N . ASP A 1 100 ? -2.785 -8.276 -11.196 1.00 84.56 100 ASP A N 1
ATOM 699 C CA . ASP A 1 100 ? -2.693 -8.397 -9.745 1.00 84.56 100 ASP A CA 1
ATOM 700 C C . ASP A 1 100 ? -2.104 -7.093 -9.169 1.00 84.56 100 ASP A C 1
ATOM 702 O O . ASP A 1 100 ? -1.025 -6.669 -9.612 1.00 84.56 100 ASP A O 1
ATOM 706 N N . PRO A 1 101 ? -2.770 -6.435 -8.198 1.00 85.94 101 PRO A N 1
ATOM 707 C CA . PRO A 1 101 ? -2.233 -5.235 -7.564 1.00 85.94 101 PRO A CA 1
ATOM 708 C C . PRO A 1 101 ? -0.850 -5.482 -6.942 1.00 85.94 101 PRO A C 1
ATOM 710 O O . PRO A 1 101 ? -0.019 -4.581 -6.949 1.00 85.94 101 PRO A O 1
ATOM 713 N N . THR A 1 102 ? -0.548 -6.704 -6.493 1.00 89.69 102 THR A N 1
ATOM 714 C CA . THR A 1 102 ? 0.763 -7.092 -5.945 1.00 89.69 102 THR A CA 1
ATOM 715 C C . THR A 1 102 ? 1.871 -6.996 -6.995 1.00 89.69 102 THR A C 1
ATOM 717 O O . THR A 1 102 ? 2.975 -6.514 -6.715 1.00 89.69 102 THR A O 1
ATOM 720 N N . PHE A 1 103 ? 1.577 -7.415 -8.229 1.00 91.06 103 PHE A N 1
ATOM 721 C CA . PHE A 1 103 ? 2.513 -7.299 -9.342 1.00 91.06 103 PHE A CA 1
ATOM 722 C C . PHE A 1 103 ? 2.780 -5.825 -9.662 1.00 91.06 103 PHE A C 1
ATOM 724 O O . PHE A 1 103 ? 3.937 -5.412 -9.728 1.00 91.06 103 PHE A O 1
ATOM 731 N N . ALA A 1 104 ? 1.729 -5.006 -9.752 1.00 91.31 104 ALA A N 1
ATOM 732 C CA . ALA A 1 104 ? 1.868 -3.570 -9.984 1.00 91.31 104 ALA A CA 1
ATOM 733 C C . ALA A 1 104 ? 2.666 -2.866 -8.869 1.00 91.31 104 ALA A C 1
ATOM 735 O O . ALA A 1 104 ? 3.544 -2.053 -9.166 1.00 91.31 104 ALA A O 1
ATOM 736 N N . THR A 1 105 ? 2.443 -3.217 -7.597 1.00 92.69 105 THR A N 1
ATOM 737 C CA . THR A 1 105 ? 3.258 -2.722 -6.476 1.00 92.69 105 THR A CA 1
ATOM 738 C C . THR A 1 105 ? 4.725 -3.091 -6.643 1.00 92.69 105 THR A C 1
ATOM 740 O O . THR A 1 105 ? 5.587 -2.242 -6.438 1.00 92.69 105 THR A O 1
ATOM 743 N N . THR A 1 106 ? 5.029 -4.330 -7.035 1.00 93.12 106 THR A N 1
ATOM 744 C CA . THR A 1 106 ? 6.417 -4.781 -7.230 1.00 93.12 106 THR A CA 1
ATOM 745 C C . THR A 1 106 ? 7.139 -3.912 -8.263 1.00 93.12 106 THR A C 1
ATOM 747 O O . THR A 1 106 ? 8.277 -3.499 -8.045 1.00 93.12 106 THR A O 1
ATOM 750 N N . LEU A 1 107 ? 6.451 -3.562 -9.354 1.00 94.06 107 LEU A N 1
ATOM 751 C CA . LEU A 1 107 ? 6.978 -2.663 -10.382 1.00 94.06 107 LEU A CA 1
ATOM 752 C C . LEU A 1 107 ? 7.189 -1.23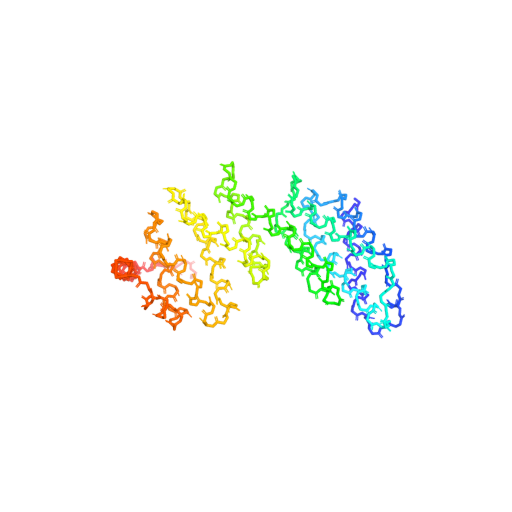6 -9.862 1.00 94.06 107 LEU A C 1
ATOM 754 O O . LEU A 1 107 ? 8.210 -0.618 -10.159 1.00 94.06 107 LEU A O 1
ATOM 758 N N . LEU A 1 108 ? 6.246 -0.722 -9.068 1.00 93.94 108 LEU A N 1
ATOM 759 C CA . LEU A 1 108 ? 6.359 0.595 -8.441 1.00 93.94 108 LEU A CA 1
ATOM 760 C C . LEU A 1 108 ? 7.536 0.650 -7.466 1.00 93.94 108 LEU A C 1
ATOM 762 O O . LEU A 1 108 ? 8.311 1.594 -7.533 1.00 93.94 108 LEU A O 1
ATOM 766 N N . VAL A 1 109 ? 7.721 -0.369 -6.623 1.00 93.06 109 VAL A N 1
ATOM 767 C CA . VAL A 1 109 ? 8.853 -0.455 -5.685 1.00 93.06 109 VAL A CA 1
ATOM 768 C C . VAL A 1 109 ? 10.184 -0.478 -6.435 1.00 93.06 109 VAL A C 1
ATOM 770 O O . VAL A 1 109 ? 11.104 0.253 -6.062 1.00 93.06 109 VAL A O 1
ATOM 773 N N . ALA A 1 110 ? 10.290 -1.261 -7.512 1.00 92.31 110 ALA A N 1
ATOM 774 C CA . ALA A 1 110 ? 11.491 -1.290 -8.347 1.00 92.31 110 ALA A CA 1
ATOM 775 C C . ALA A 1 110 ? 11.785 0.095 -8.952 1.00 92.31 110 ALA A C 1
ATOM 777 O O . ALA A 1 110 ? 12.916 0.580 -8.890 1.00 92.31 110 ALA A O 1
ATOM 778 N N . ALA A 1 111 ? 10.755 0.774 -9.467 1.00 91.88 111 ALA A N 1
ATOM 779 C CA . ALA A 1 111 ? 10.873 2.137 -9.972 1.00 91.88 111 ALA A CA 1
ATOM 780 C C . ALA A 1 111 ? 11.336 3.129 -8.893 1.00 91.88 111 ALA A C 1
ATOM 782 O O . ALA A 1 111 ? 12.291 3.866 -9.133 1.00 91.88 111 ALA A O 1
ATOM 783 N N . THR A 1 112 ? 10.730 3.124 -7.701 1.00 90.44 112 THR A N 1
ATOM 784 C CA . THR A 1 112 ? 11.133 3.998 -6.585 1.00 90.44 112 THR A CA 1
ATOM 785 C C . THR A 1 112 ? 12.580 3.747 -6.164 1.00 90.44 112 THR A C 1
ATOM 787 O O . THR A 1 112 ? 13.310 4.688 -5.865 1.00 90.44 112 THR A O 1
ATOM 790 N N . THR A 1 113 ? 13.003 2.481 -6.157 1.00 90.00 113 THR A N 1
ATOM 791 C CA . THR A 1 113 ? 14.331 2.071 -5.683 1.00 90.00 113 THR A CA 1
ATOM 792 C C . THR A 1 113 ? 15.443 2.525 -6.626 1.00 90.00 113 THR A C 1
ATOM 794 O O . THR A 1 113 ? 16.477 3.005 -6.165 1.00 90.00 113 THR A O 1
ATOM 797 N N . HIS A 1 114 ? 15.244 2.393 -7.941 1.00 88.88 114 HIS A N 1
ATOM 798 C CA . HIS A 1 114 ? 16.315 2.632 -8.918 1.00 88.88 114 HIS A CA 1
ATOM 799 C C . HIS A 1 114 ? 16.280 4.027 -9.546 1.00 88.88 114 HIS A C 1
ATOM 801 O O . HIS A 1 114 ? 17.315 4.531 -9.974 1.00 88.88 114 HIS A O 1
ATOM 807 N N . LEU A 1 115 ? 15.122 4.694 -9.578 1.00 87.38 115 LEU A N 1
ATOM 808 C CA . LEU A 1 115 ? 14.961 6.013 -10.204 1.00 87.38 115 LEU A CA 1
ATOM 809 C C . LEU A 1 115 ? 15.125 7.178 -9.219 1.00 87.38 115 LEU A C 1
ATOM 811 O O . LEU A 1 115 ? 14.552 8.248 -9.416 1.00 87.38 115 LEU A O 1
ATOM 815 N N . THR A 1 116 ? 15.942 7.006 -8.179 1.00 83.06 116 THR A N 1
ATOM 816 C CA . THR A 1 116 ? 16.208 8.036 -7.156 1.00 83.06 116 THR A CA 1
ATOM 817 C C . THR A 1 116 ? 16.816 9.317 -7.736 1.00 83.06 116 THR A C 1
ATOM 819 O O . THR A 1 116 ? 16.566 10.404 -7.221 1.00 83.06 116 THR A O 1
ATOM 822 N N . ALA A 1 117 ? 17.543 9.215 -8.853 1.00 80.56 117 ALA A N 1
ATOM 823 C CA . ALA A 1 117 ? 18.062 10.359 -9.606 1.00 80.56 117 ALA A CA 1
ATOM 824 C C . ALA A 1 117 ? 16.980 11.136 -10.393 1.00 80.56 117 ALA A C 1
ATOM 826 O O . ALA A 1 117 ? 17.256 12.217 -10.913 1.00 80.56 117 ALA A O 1
ATOM 827 N N . TYR A 1 118 ? 15.749 10.615 -10.474 1.00 82.31 118 TYR A N 1
ATOM 828 C CA . TYR A 1 118 ? 14.632 11.174 -11.246 1.00 82.31 118 TYR A CA 1
ATOM 829 C C . TYR A 1 118 ? 13.367 11.373 -10.396 1.00 82.31 118 TYR A C 1
ATOM 831 O O . TYR A 1 118 ? 12.296 10.860 -10.744 1.00 82.31 118 TYR A O 1
ATOM 839 N N . PRO A 1 119 ? 13.441 12.141 -9.295 1.00 82.19 119 PRO A N 1
ATOM 840 C CA . PRO A 1 119 ? 12.342 12.241 -8.338 1.00 82.19 119 PRO A CA 1
ATOM 841 C C . PRO A 1 119 ? 11.055 12.778 -8.976 1.00 82.19 119 PRO A C 1
ATOM 843 O O . PRO A 1 119 ? 9.974 12.279 -8.688 1.00 82.19 119 PRO A O 1
ATOM 846 N N . SER A 1 120 ? 11.144 13.730 -9.912 1.00 84.00 120 SER A N 1
ATOM 847 C CA . SER A 1 120 ? 9.969 14.308 -10.581 1.00 84.00 120 SER A CA 1
ATOM 848 C C . SER A 1 120 ? 9.149 13.285 -11.378 1.00 84.00 120 SER A C 1
ATOM 850 O O . SER A 1 120 ? 7.919 13.343 -11.347 1.00 84.00 120 SER A O 1
ATOM 852 N N . LEU A 1 121 ? 9.806 12.332 -12.051 1.00 84.81 121 LEU A N 1
ATOM 853 C CA . LEU A 1 121 ? 9.133 11.269 -12.806 1.00 84.81 121 LEU A CA 1
ATOM 854 C C . LEU A 1 121 ? 8.398 10.308 -11.866 1.00 84.81 121 LEU A C 1
ATOM 856 O O . LEU A 1 121 ? 7.238 9.964 -12.091 1.00 84.81 121 LEU A O 1
ATOM 860 N N . VAL A 1 122 ? 9.070 9.911 -10.786 1.00 89.12 122 VAL A N 1
ATOM 861 C CA . VAL A 1 122 ? 8.552 8.973 -9.785 1.00 89.12 122 VAL A CA 1
ATOM 862 C C . VAL A 1 122 ? 7.384 9.596 -9.005 1.00 89.12 122 VAL A C 1
ATOM 864 O O . VAL A 1 122 ? 6.351 8.952 -8.811 1.00 89.12 122 VAL A O 1
ATOM 867 N N . HIS A 1 123 ? 7.488 10.878 -8.641 1.00 89.69 123 HIS A N 1
ATOM 868 C CA . HIS A 1 123 ? 6.454 11.608 -7.901 1.00 89.69 123 HIS A CA 1
ATOM 869 C C . HIS A 1 123 ? 5.113 11.643 -8.644 1.00 89.69 123 HIS A C 1
ATOM 871 O O . HIS A 1 123 ? 4.087 11.288 -8.068 1.00 89.69 123 HIS A O 1
ATOM 877 N N . GLY A 1 124 ? 5.104 12.032 -9.926 1.00 87.62 124 GLY A N 1
ATOM 878 C CA . GLY A 1 124 ? 3.860 12.144 -10.700 1.00 87.62 124 GLY A CA 1
ATOM 879 C C . GLY A 1 124 ? 3.126 10.809 -10.878 1.00 87.62 124 GLY A C 1
ATOM 880 O O . GLY A 1 124 ? 1.908 10.768 -11.057 1.00 87.62 124 GLY A O 1
ATOM 881 N N . VAL A 1 125 ? 3.852 9.694 -10.810 1.00 91.38 125 VAL A N 1
ATOM 882 C CA . VAL A 1 125 ? 3.287 8.344 -10.912 1.00 91.38 125 VAL A CA 1
ATOM 883 C C . VAL A 1 125 ? 2.684 7.908 -9.586 1.00 91.38 125 VAL A C 1
ATOM 885 O O . VAL A 1 125 ? 1.516 7.526 -9.561 1.00 91.38 125 VAL A O 1
ATOM 888 N N . HIS A 1 126 ? 3.428 8.019 -8.483 1.00 92.94 126 HIS A N 1
ATOM 889 C CA . HIS A 1 126 ? 2.904 7.669 -7.162 1.00 92.94 126 HIS A CA 1
ATOM 890 C C . HIS A 1 126 ? 1.720 8.538 -6.755 1.00 92.94 126 HIS A C 1
ATOM 892 O O . HIS A 1 126 ? 0.784 8.032 -6.141 1.00 92.94 126 HIS A O 1
ATOM 898 N N . ASP A 1 127 ? 1.711 9.813 -7.143 1.00 91.88 127 ASP A N 1
ATOM 899 C CA . ASP A 1 127 ? 0.568 10.691 -6.930 1.00 91.88 127 ASP A CA 1
ATOM 900 C C . ASP A 1 127 ? -0.688 10.119 -7.618 1.00 91.88 127 ASP A C 1
ATOM 902 O O . ASP A 1 127 ? -1.663 9.764 -6.951 1.00 91.88 127 ASP A O 1
ATOM 906 N N . ARG A 1 128 ? -0.645 9.897 -8.937 1.00 91.81 128 ARG A N 1
ATOM 907 C CA . ARG A 1 128 ? -1.779 9.330 -9.694 1.00 91.81 128 ARG A CA 1
ATOM 908 C C . ARG A 1 128 ? -2.233 7.967 -9.160 1.00 91.81 128 ARG A C 1
ATOM 910 O O . ARG A 1 128 ? -3.431 7.750 -8.986 1.00 91.81 128 ARG A O 1
ATOM 917 N N . VAL A 1 129 ? -1.292 7.065 -8.872 1.00 94.06 129 VAL A N 1
ATOM 918 C CA . VAL A 1 129 ? -1.605 5.713 -8.380 1.00 94.06 129 VAL A CA 1
ATOM 919 C C . VAL A 1 129 ? -2.235 5.756 -6.992 1.00 94.06 129 VAL A C 1
ATOM 921 O O . VAL A 1 129 ? -3.266 5.125 -6.773 1.00 94.06 129 VAL A O 1
ATOM 924 N N . SER A 1 130 ? -1.662 6.520 -6.061 1.00 94.62 130 SER A N 1
ATOM 925 C CA . SER A 1 130 ? -2.196 6.628 -4.698 1.00 94.62 130 SER A CA 1
ATOM 926 C C . SER A 1 130 ? -3.594 7.255 -4.671 1.00 94.62 130 SER A C 1
ATOM 928 O O . SER A 1 130 ? -4.433 6.801 -3.897 1.00 94.62 130 SER A O 1
ATOM 930 N N . ALA A 1 131 ? -3.891 8.227 -5.545 1.00 94.56 131 ALA A N 1
ATOM 931 C CA . ALA A 1 131 ? -5.250 8.758 -5.703 1.00 94.56 131 ALA A CA 1
ATOM 932 C C . ALA A 1 131 ? -6.230 7.705 -6.229 1.00 94.56 131 ALA A C 1
ATOM 934 O O . ALA A 1 131 ? -7.317 7.550 -5.673 1.00 94.56 131 ALA A O 1
ATOM 935 N N . ALA A 1 132 ? -5.849 6.960 -7.268 1.00 93.44 132 ALA A N 1
ATOM 936 C CA . ALA A 1 132 ? -6.699 5.912 -7.825 1.00 93.44 132 ALA A CA 1
ATOM 937 C C . ALA A 1 132 ? -6.967 4.790 -6.808 1.00 93.44 132 ALA A C 1
ATOM 939 O O . ALA A 1 132 ? -8.097 4.326 -6.679 1.00 93.44 132 ALA A O 1
ATOM 940 N N . TRP A 1 133 ? -5.954 4.370 -6.048 1.00 93.62 133 TRP A N 1
ATOM 941 C CA . TRP A 1 133 ? -6.110 3.344 -5.014 1.00 93.62 133 TRP A CA 1
ATOM 942 C C . TRP A 1 133 ? -6.956 3.829 -3.843 1.00 93.62 133 TRP A C 1
ATOM 944 O O . TRP A 1 133 ? -7.831 3.095 -3.393 1.00 93.62 133 TRP A O 1
ATOM 954 N N . ALA A 1 134 ? -6.759 5.070 -3.394 1.00 94.56 134 ALA A N 1
ATOM 955 C CA . ALA A 1 134 ? -7.610 5.680 -2.379 1.00 94.56 134 ALA A CA 1
ATOM 956 C C . ALA A 1 134 ? -9.082 5.708 -2.821 1.00 94.56 134 ALA A C 1
ATOM 958 O O . ALA A 1 134 ? -9.954 5.320 -2.048 1.00 94.56 134 ALA A O 1
ATOM 959 N N . ALA A 1 135 ? -9.354 6.083 -4.077 1.00 92.81 135 ALA A N 1
ATOM 960 C CA . ALA A 1 135 ? -10.703 6.070 -4.638 1.00 92.81 135 ALA A CA 1
ATOM 961 C C . ALA A 1 135 ? -11.303 4.655 -4.696 1.00 92.81 135 ALA A C 1
ATOM 963 O O . ALA A 1 135 ? -12.461 4.475 -4.336 1.00 92.81 135 ALA A O 1
ATOM 964 N N . ARG A 1 136 ? -10.514 3.643 -5.088 1.00 90.69 136 ARG A N 1
ATOM 965 C CA . ARG A 1 136 ? -10.952 2.235 -5.111 1.00 90.69 136 ARG A CA 1
ATOM 966 C C . ARG A 1 136 ? -11.261 1.681 -3.723 1.00 90.69 136 ARG A C 1
ATOM 968 O O . ARG A 1 136 ? -12.189 0.894 -3.588 1.00 90.69 136 ARG A O 1
ATOM 975 N N . LEU A 1 137 ? -10.505 2.081 -2.701 1.00 91.44 137 LEU A N 1
ATOM 976 C CA . LEU A 1 137 ? -10.750 1.639 -1.327 1.00 91.44 137 LEU A CA 1
ATOM 977 C C . LEU A 1 137 ? -12.122 2.085 -0.825 1.00 91.44 137 LEU A C 1
ATOM 979 O O . LEU A 1 137 ? -12.830 1.288 -0.221 1.00 91.44 137 LEU A O 1
ATOM 983 N N . VAL A 1 138 ? -12.514 3.324 -1.120 1.00 90.81 138 VAL A N 1
ATOM 984 C CA . VAL A 1 138 ? -13.795 3.905 -0.679 1.00 90.81 138 VAL A CA 1
ATOM 985 C C . VAL A 1 138 ? -14.916 3.748 -1.709 1.00 90.81 138 VAL A C 1
ATOM 987 O O . VAL A 1 138 ? -15.990 4.324 -1.541 1.00 90.81 138 VAL A O 1
ATOM 990 N N . ALA A 1 139 ? -14.678 2.998 -2.787 1.00 89.56 139 ALA A N 1
ATOM 991 C CA . ALA A 1 139 ? -15.682 2.760 -3.809 1.00 89.56 139 ALA A CA 1
ATOM 992 C C . ALA A 1 139 ? -16.834 1.922 -3.233 1.00 89.56 139 ALA A C 1
ATOM 994 O O . ALA A 1 139 ? -16.624 0.967 -2.476 1.00 89.56 139 ALA A O 1
ATOM 995 N N . SER A 1 140 ? -18.063 2.306 -3.578 1.00 84.12 140 SER A N 1
ATOM 996 C CA . SER A 1 140 ? -19.297 1.699 -3.065 1.00 84.12 140 SER A CA 1
ATOM 997 C C . SER A 1 140 ? -19.536 0.275 -3.568 1.00 84.12 140 SER A C 1
ATOM 999 O O . SER A 1 140 ? -20.247 -0.487 -2.927 1.00 84.12 140 SER A O 1
ATOM 1001 N N . ASP A 1 141 ? -18.972 -0.071 -4.722 1.00 86.31 141 ASP A N 1
ATOM 1002 C CA . ASP A 1 141 ? -19.065 -1.377 -5.378 1.00 86.31 141 ASP A CA 1
ATOM 1003 C C . ASP A 1 141 ? -17.921 -2.332 -4.997 1.00 86.31 141 ASP A C 1
ATOM 1005 O O . ASP A 1 141 ? -17.973 -3.515 -5.333 1.00 86.31 141 ASP A O 1
ATOM 1009 N N . ALA A 1 142 ? -16.896 -1.849 -4.286 1.00 85.31 142 ALA A N 1
ATOM 1010 C CA . ALA A 1 142 ? -15.763 -2.665 -3.868 1.00 85.31 142 ALA A CA 1
ATOM 1011 C C . ALA A 1 142 ? -16.132 -3.572 -2.688 1.00 85.31 142 ALA A C 1
ATOM 1013 O O . ALA A 1 142 ? -16.615 -3.101 -1.654 1.00 85.31 142 ALA A O 1
ATOM 1014 N N . THR A 1 143 ? -15.840 -4.869 -2.814 1.00 90.81 143 THR A N 1
ATOM 1015 C CA . THR A 1 143 ? -16.007 -5.804 -1.699 1.00 90.81 143 THR A CA 1
ATOM 1016 C C . THR A 1 143 ? -14.896 -5.622 -0.667 1.00 90.81 143 THR A C 1
ATOM 1018 O O . THR A 1 143 ? -13.786 -5.180 -0.975 1.00 90.81 143 THR A O 1
ATOM 1021 N N . ASP A 1 144 ? -15.152 -6.033 0.571 1.00 90.38 144 ASP A N 1
ATOM 1022 C CA . ASP A 1 144 ? -14.128 -6.044 1.614 1.00 90.38 144 ASP A CA 1
ATOM 1023 C C . ASP A 1 144 ? -12.910 -6.907 1.262 1.00 90.38 144 ASP A C 1
ATOM 1025 O O . ASP A 1 144 ? -11.786 -6.570 1.635 1.00 90.38 144 ASP A O 1
ATOM 1029 N N . ALA A 1 145 ? -13.110 -7.991 0.507 1.00 90.19 145 ALA A N 1
ATOM 1030 C CA . ALA A 1 145 ? -12.020 -8.823 0.011 1.00 90.19 145 ALA A CA 1
ATOM 1031 C C . ALA A 1 145 ? -11.134 -8.057 -0.985 1.00 90.19 145 ALA A C 1
ATOM 1033 O O . ALA A 1 145 ? -9.908 -8.137 -0.892 1.00 90.19 145 ALA A O 1
ATOM 1034 N N . ASP A 1 146 ? -11.736 -7.268 -1.882 1.00 90.00 146 ASP A N 1
ATOM 1035 C CA . ASP A 1 146 ? -11.005 -6.427 -2.836 1.00 90.00 146 ASP A CA 1
ATOM 1036 C C . ASP A 1 146 ? -10.226 -5.322 -2.119 1.00 90.00 146 ASP A C 1
ATOM 1038 O O . ASP A 1 146 ? -9.053 -5.085 -2.418 1.00 90.00 146 ASP A O 1
ATOM 1042 N N . ARG A 1 147 ? -10.854 -4.677 -1.128 1.00 92.12 147 ARG A N 1
ATOM 1043 C CA . ARG A 1 147 ? -10.214 -3.659 -0.281 1.00 92.12 147 ARG A CA 1
ATOM 1044 C C . ARG A 1 147 ? -9.031 -4.248 0.487 1.00 92.12 147 ARG A C 1
ATOM 1046 O O . ARG A 1 147 ? -7.948 -3.665 0.484 1.00 92.12 147 ARG A O 1
ATOM 1053 N N . ALA A 1 148 ? -9.209 -5.425 1.087 1.00 92.56 148 ALA A N 1
ATOM 1054 C CA . ALA A 1 148 ? -8.164 -6.133 1.820 1.00 92.56 148 ALA A CA 1
ATOM 1055 C C . ALA A 1 148 ? -7.005 -6.546 0.898 1.00 92.56 148 ALA A C 1
ATOM 1057 O O . ALA A 1 148 ? -5.839 -6.355 1.241 1.00 92.56 148 ALA A O 1
ATOM 1058 N N . ALA A 1 149 ? -7.303 -7.071 -0.294 1.00 91.56 149 ALA A N 1
ATOM 1059 C CA . ALA A 1 149 ? -6.289 -7.419 -1.287 1.00 91.56 149 ALA A CA 1
ATOM 1060 C C . ALA A 1 149 ? -5.496 -6.188 -1.751 1.00 91.56 149 ALA A C 1
ATOM 1062 O O . ALA A 1 149 ? -4.268 -6.245 -1.835 1.00 91.56 149 ALA A O 1
ATOM 1063 N N . LEU A 1 150 ? -6.177 -5.063 -1.988 1.00 92.88 150 LEU A N 1
ATOM 1064 C CA . LEU A 1 150 ? -5.539 -3.808 -2.370 1.00 92.88 150 LEU A CA 1
ATOM 1065 C C . LEU A 1 150 ? -4.646 -3.254 -1.250 1.00 92.88 150 LEU A C 1
ATOM 1067 O O . LEU A 1 150 ? -3.506 -2.881 -1.521 1.00 92.88 150 LEU A O 1
ATOM 1071 N N . LEU A 1 151 ? -5.113 -3.245 0.005 1.00 94.06 151 LEU A N 1
ATOM 1072 C CA . LEU A 1 151 ? -4.295 -2.828 1.151 1.00 94.06 151 LEU A CA 1
ATOM 1073 C C . LEU A 1 151 ? -3.069 -3.722 1.326 1.00 94.06 151 LEU A C 1
ATOM 1075 O O . LEU A 1 151 ? -1.965 -3.205 1.502 1.00 94.06 151 LEU A O 1
ATOM 1079 N N . ARG A 1 152 ? -3.241 -5.043 1.204 1.00 93.69 152 ARG A N 1
ATOM 1080 C CA . ARG A 1 152 ? -2.144 -6.014 1.270 1.00 93.69 152 ARG A CA 1
ATOM 1081 C C . ARG A 1 152 ? -1.091 -5.745 0.207 1.00 93.69 152 ARG A C 1
ATOM 1083 O O . ARG A 1 152 ? 0.097 -5.690 0.522 1.00 93.69 152 ARG A O 1
ATOM 1090 N N . ALA A 1 153 ? -1.531 -5.536 -1.030 1.00 91.94 153 ALA A N 1
ATOM 1091 C CA . ALA A 1 153 ? -0.655 -5.184 -2.133 1.00 91.94 153 ALA A CA 1
ATOM 1092 C C . ALA A 1 153 ? 0.027 -3.827 -1.913 1.00 91.94 153 ALA A C 1
ATOM 1094 O O . ALA A 1 153 ? 1.174 -3.664 -2.309 1.00 91.94 153 ALA A O 1
ATOM 1095 N N . ALA A 1 154 ? -0.630 -2.865 -1.263 1.00 92.25 154 ALA A N 1
ATOM 1096 C CA . ALA A 1 154 ? -0.087 -1.531 -1.020 1.00 92.25 154 ALA A CA 1
ATOM 1097 C C . ALA A 1 154 ? 0.912 -1.444 0.149 1.00 92.25 154 ALA A C 1
ATOM 1099 O O . ALA A 1 154 ? 1.614 -0.437 0.257 1.00 92.25 154 ALA A O 1
ATOM 1100 N N . ARG A 1 155 ? 1.015 -2.472 1.007 1.00 92.31 155 ARG A N 1
ATOM 1101 C CA . ARG A 1 155 ? 1.892 -2.477 2.200 1.00 92.31 155 ARG A CA 1
ATOM 1102 C C . ARG A 1 155 ? 3.335 -2.013 1.934 1.00 92.31 155 ARG A C 1
ATOM 1104 O O . ARG A 1 155 ? 3.809 -1.180 2.704 1.00 92.31 155 ARG A O 1
ATOM 1111 N N . PRO A 1 156 ? 4.037 -2.457 0.868 1.00 92.00 156 PRO A N 1
ATOM 1112 C CA . PRO A 1 156 ? 5.418 -2.032 0.605 1.00 92.00 156 PRO A CA 1
ATOM 1113 C C . PRO A 1 156 ? 5.572 -0.529 0.339 1.00 92.00 156 PRO A C 1
ATOM 1115 O O . PRO A 1 156 ? 6.672 0.005 0.439 1.00 92.00 156 PRO A O 1
ATOM 1118 N N . LEU A 1 157 ? 4.478 0.151 -0.012 1.00 91.00 157 LEU A N 1
ATOM 1119 C CA . LEU A 1 157 ? 4.444 1.575 -0.335 1.00 91.00 157 LEU A CA 1
ATOM 1120 C C . LEU A 1 157 ? 3.813 2.413 0.786 1.00 91.00 157 LEU A C 1
ATOM 1122 O O . LEU A 1 157 ? 3.747 3.629 0.650 1.00 91.00 157 LEU A O 1
ATOM 1126 N N . ALA A 1 158 ? 3.364 1.803 1.890 1.00 89.50 158 ALA A N 1
ATOM 1127 C CA . ALA A 1 158 ? 2.605 2.485 2.943 1.00 89.50 158 ALA A CA 1
ATOM 1128 C C . ALA A 1 158 ? 3.349 3.684 3.557 1.00 89.50 158 ALA A C 1
ATOM 1130 O O . ALA A 1 158 ? 2.729 4.683 3.908 1.00 89.50 158 ALA A O 1
ATOM 1131 N N . THR A 1 159 ? 4.679 3.606 3.641 1.00 87.75 159 THR A N 1
ATOM 1132 C CA . THR A 1 159 ? 5.537 4.653 4.217 1.00 87.75 159 THR A CA 1
ATOM 1133 C C . THR A 1 159 ? 5.853 5.785 3.240 1.00 87.75 159 THR A C 1
ATOM 1135 O O . THR A 1 159 ? 6.395 6.813 3.640 1.00 87.75 159 THR A O 1
ATOM 1138 N N . GLN A 1 160 ? 5.519 5.622 1.957 1.00 89.06 160 GLN A N 1
ATOM 1139 C CA . GLN A 1 160 ? 5.727 6.661 0.958 1.00 89.06 160 GLN A CA 1
ATOM 1140 C C . GLN A 1 160 ? 4.705 7.790 1.172 1.00 89.06 160 GLN A C 1
ATOM 1142 O O . GLN A 1 160 ? 3.509 7.497 1.279 1.00 89.06 160 GLN A O 1
ATOM 1147 N N . PRO A 1 161 ? 5.119 9.075 1.178 1.00 87.50 161 PRO A N 1
ATOM 1148 C CA . PRO A 1 161 ? 4.258 10.197 1.570 1.00 87.50 161 PRO A CA 1
ATOM 1149 C C . PRO A 1 161 ? 2.906 10.253 0.846 1.00 87.50 161 PRO A C 1
ATOM 1151 O O . PRO A 1 161 ? 1.874 10.486 1.473 1.00 87.50 161 PRO A O 1
ATOM 1154 N N . TRP A 1 162 ? 2.885 9.975 -0.462 1.00 89.75 162 TRP A N 1
ATOM 1155 C CA . TRP A 1 162 ? 1.656 9.989 -1.266 1.00 89.75 162 TRP A CA 1
ATOM 1156 C C . TRP A 1 162 ? 0.632 8.946 -0.803 1.00 89.75 162 TRP A C 1
ATOM 1158 O O . TRP A 1 162 ? -0.565 9.230 -0.738 1.00 89.75 162 TRP A O 1
ATOM 1168 N N . TYR A 1 163 ? 1.097 7.745 -0.451 1.00 92.69 163 TYR A N 1
ATOM 1169 C CA . TYR A 1 163 ? 0.239 6.653 0.011 1.00 92.69 163 TYR A CA 1
ATOM 1170 C C . TYR A 1 163 ? -0.168 6.877 1.462 1.00 92.69 163 TYR A C 1
ATOM 1172 O O . TYR A 1 163 ? -1.353 6.779 1.769 1.00 92.69 163 TYR A O 1
ATOM 1180 N N . ALA A 1 164 ? 0.773 7.270 2.324 1.00 90.12 164 ALA A N 1
ATOM 1181 C CA . ALA A 1 164 ? 0.488 7.673 3.697 1.00 90.12 164 ALA A CA 1
ATOM 1182 C C . ALA A 1 164 ? -0.655 8.701 3.759 1.00 90.12 164 ALA A C 1
ATOM 1184 O O . ALA A 1 164 ? -1.604 8.531 4.518 1.00 90.12 164 ALA A O 1
ATOM 1185 N N . GLN A 1 165 ? -0.609 9.726 2.902 1.00 89.69 165 GLN A N 1
ATOM 1186 C CA . GLN A 1 165 ? -1.633 10.764 2.851 1.00 89.69 165 GLN A CA 1
ATOM 1187 C C . GLN A 1 165 ? -2.947 10.275 2.222 1.00 89.69 165 GLN A C 1
ATOM 1189 O O . GLN A 1 165 ? -4.005 10.400 2.837 1.00 89.69 165 GLN A O 1
ATOM 1194 N N . ARG A 1 166 ? -2.918 9.745 0.991 1.00 93.19 166 ARG A N 1
ATOM 1195 C CA . ARG A 1 166 ? -4.150 9.445 0.233 1.00 93.19 166 ARG A CA 1
ATOM 1196 C C . ARG A 1 166 ? -4.789 8.126 0.639 1.00 93.19 166 ARG A C 1
ATOM 1198 O O . ARG A 1 166 ? -5.987 8.083 0.910 1.00 93.19 166 ARG A O 1
ATOM 1205 N N . VAL A 1 167 ? -3.995 7.059 0.699 1.00 93.44 167 VAL A N 1
ATOM 1206 C CA . VAL A 1 167 ? -4.473 5.742 1.135 1.00 93.44 167 VAL A CA 1
ATOM 1207 C C . VAL A 1 167 ? -4.770 5.766 2.632 1.00 93.44 167 VAL A C 1
ATOM 1209 O O . VAL A 1 167 ? -5.794 5.231 3.038 1.00 93.44 167 VAL A O 1
ATOM 1212 N N . GLY A 1 168 ? -3.971 6.470 3.440 1.00 91.12 168 GLY A N 1
ATOM 1213 C CA . GLY A 1 168 ? -4.262 6.642 4.867 1.00 91.12 168 GLY A CA 1
ATOM 1214 C C . GLY A 1 168 ? -5.586 7.355 5.129 1.00 91.12 168 GLY A C 1
ATOM 1215 O O . GLY A 1 168 ? -6.390 6.868 5.921 1.00 91.12 168 GLY A O 1
ATOM 1216 N N . ALA A 1 169 ? -5.879 8.445 4.411 1.00 91.44 169 ALA A N 1
ATOM 1217 C CA . ALA A 1 169 ? -7.179 9.111 4.513 1.00 91.44 169 ALA A CA 1
ATOM 1218 C C . ALA A 1 169 ? -8.344 8.185 4.115 1.00 91.44 169 ALA A C 1
ATOM 1220 O O . ALA A 1 169 ? -9.384 8.183 4.775 1.00 91.44 169 ALA A O 1
ATOM 1221 N N . ALA A 1 170 ? -8.165 7.363 3.076 1.00 93.50 170 ALA A N 1
ATOM 1222 C CA . ALA A 1 170 ? -9.151 6.360 2.677 1.00 93.50 170 ALA A CA 1
ATOM 1223 C C . ALA A 1 170 ? -9.348 5.271 3.748 1.00 93.50 170 ALA A C 1
ATOM 1225 O O . ALA A 1 170 ? -10.484 4.911 4.040 1.00 93.50 170 ALA A O 1
ATOM 1226 N N . VAL A 1 171 ? -8.271 4.789 4.377 1.00 93.12 171 VAL A N 1
ATOM 1227 C CA . VAL A 1 171 ? -8.323 3.816 5.483 1.00 93.12 171 VAL A CA 1
ATOM 1228 C C . VAL A 1 171 ? -9.068 4.385 6.692 1.00 93.12 171 VAL A C 1
ATOM 1230 O O . VAL A 1 171 ? -9.940 3.718 7.242 1.00 93.12 171 VAL A O 1
ATOM 1233 N N . VAL A 1 172 ? -8.781 5.629 7.081 1.00 90.81 172 VAL A N 1
ATOM 1234 C CA . VAL A 1 172 ? -9.499 6.304 8.176 1.00 90.81 172 VAL A CA 1
ATOM 1235 C C . VAL A 1 172 ? -10.982 6.454 7.842 1.00 90.81 172 VAL A C 1
ATOM 1237 O O . VAL A 1 172 ? -11.832 6.235 8.702 1.00 90.81 172 VAL A O 1
ATOM 1240 N N . ARG A 1 173 ? -11.313 6.780 6.589 1.00 90.31 173 ARG A N 1
ATOM 1241 C CA . ARG A 1 173 ? -12.705 6.852 6.141 1.00 90.31 173 ARG A CA 1
ATOM 1242 C C . ARG A 1 173 ? -13.403 5.491 6.193 1.00 90.31 173 ARG A C 1
ATOM 1244 O O . ARG A 1 173 ? -14.528 5.427 6.669 1.00 90.31 173 ARG A O 1
ATOM 1251 N N . LEU A 1 174 ? -12.731 4.411 5.791 1.00 90.31 174 LEU A N 1
ATOM 1252 C CA . LEU A 1 174 ? -13.265 3.051 5.917 1.00 90.31 174 LEU A CA 1
ATOM 1253 C C . LEU A 1 174 ? -13.568 2.675 7.372 1.00 90.31 174 LEU A C 1
ATOM 1255 O O . LEU A 1 174 ? -14.583 2.040 7.625 1.00 90.31 174 LEU A O 1
ATOM 1259 N N . LEU A 1 175 ? -12.723 3.088 8.323 1.00 87.50 175 LEU A N 1
ATOM 1260 C CA . LEU A 1 175 ? -12.982 2.896 9.755 1.00 87.50 175 LEU A CA 1
ATOM 1261 C C . LEU A 1 175 ? -14.137 3.766 10.270 1.00 87.50 175 LEU A C 1
ATOM 1263 O O . LEU A 1 175 ? -14.818 3.380 11.216 1.00 87.50 175 LEU A O 1
ATOM 1267 N N . HIS A 1 176 ? -14.346 4.944 9.681 1.00 85.94 176 HIS A N 1
ATOM 1268 C CA . HIS A 1 176 ? -15.431 5.848 10.058 1.00 85.94 176 HIS A CA 1
ATOM 1269 C C . HIS A 1 176 ? -16.800 5.363 9.569 1.00 85.94 176 HIS A C 1
ATOM 1271 O O . HIS A 1 176 ? -17.763 5.436 10.325 1.00 85.94 176 HIS A O 1
ATOM 1277 N N . ASP A 1 177 ? -16.862 4.861 8.334 1.00 82.56 177 ASP A N 1
ATOM 1278 C CA . ASP A 1 177 ? -18.085 4.411 7.653 1.00 82.56 177 ASP A CA 1
ATOM 1279 C C . ASP A 1 177 ? -18.416 2.923 7.968 1.00 82.56 177 ASP A C 1
ATOM 1281 O O . ASP A 1 177 ? -19.195 2.278 7.267 1.00 82.56 177 ASP A O 1
ATOM 1285 N N . ALA A 1 178 ? -17.782 2.347 8.996 1.00 68.44 178 ALA A N 1
ATOM 1286 C CA . ALA A 1 178 ? -17.780 0.919 9.307 1.00 68.44 178 ALA A CA 1
ATOM 1287 C C . ALA A 1 178 ? -19.062 0.430 10.012 1.00 68.44 178 ALA A C 1
ATOM 1289 O O . ALA A 1 178 ? -19.031 0.135 11.205 1.00 68.44 178 ALA A O 1
ATOM 1290 N N . ASP A 1 179 ? -20.167 0.275 9.278 1.00 71.00 179 ASP A N 1
ATOM 1291 C CA . ASP A 1 179 ? -21.370 -0.397 9.807 1.00 71.00 179 ASP A CA 1
ATOM 1292 C C . ASP A 1 179 ? -21.238 -1.936 9.787 1.00 71.00 179 ASP A C 1
ATOM 1294 O O . ASP A 1 179 ? -21.706 -2.618 10.700 1.00 71.00 179 ASP A O 1
ATOM 1298 N N . ASP A 1 180 ? -20.553 -2.492 8.781 1.00 76.44 180 ASP A N 1
ATOM 1299 C CA . ASP A 1 180 ? -20.203 -3.915 8.688 1.00 76.44 180 ASP A CA 1
ATOM 1300 C C . ASP A 1 180 ? -18.861 -4.070 7.960 1.00 76.44 180 ASP A C 1
ATOM 1302 O O . ASP A 1 180 ? -18.747 -3.792 6.767 1.00 76.44 180 ASP A O 1
ATOM 1306 N N . VAL A 1 181 ? -17.825 -4.466 8.704 1.00 84.25 181 VAL A N 1
ATOM 1307 C CA . VAL A 1 181 ? -16.467 -4.672 8.185 1.00 84.25 181 VAL A CA 1
ATOM 1308 C C . VAL A 1 181 ? -16.006 -6.082 8.538 1.00 84.25 181 VAL A C 1
ATOM 1310 O O . VAL A 1 181 ? -16.097 -6.544 9.686 1.00 84.25 181 VAL A O 1
ATOM 1313 N N . SER A 1 182 ? -15.497 -6.786 7.534 1.00 88.50 182 SER A N 1
ATOM 1314 C CA . SER A 1 182 ? -14.947 -8.130 7.676 1.00 88.50 182 SER A CA 1
ATOM 1315 C C . SER A 1 182 ? -13.663 -8.136 8.513 1.00 88.50 182 SER A C 1
ATOM 1317 O O . SER A 1 182 ? -12.845 -7.218 8.451 1.00 88.50 182 SER A O 1
ATOM 1319 N N . ALA A 1 183 ? -13.441 -9.222 9.260 1.00 87.00 183 ALA A N 1
ATOM 1320 C CA . ALA A 1 183 ? -12.226 -9.392 10.064 1.00 87.00 183 ALA A CA 1
ATOM 1321 C C . ALA A 1 183 ? -10.945 -9.294 9.214 1.00 87.00 183 ALA A C 1
ATOM 1323 O O . ALA A 1 183 ? -9.984 -8.644 9.612 1.00 87.00 183 ALA A O 1
ATOM 1324 N N . ALA A 1 184 ? -10.970 -9.861 8.002 1.00 89.56 184 ALA A N 1
ATOM 1325 C CA . ALA A 1 184 ? -9.841 -9.811 7.079 1.00 89.56 184 ALA A CA 1
ATOM 1326 C C . ALA A 1 184 ? -9.476 -8.376 6.669 1.00 89.56 184 ALA A C 1
ATOM 1328 O O . ALA A 1 184 ? -8.294 -8.060 6.557 1.00 89.56 184 ALA A O 1
ATOM 1329 N N . LEU A 1 185 ? -10.465 -7.500 6.456 1.00 91.88 185 LEU A N 1
ATOM 1330 C CA . LEU A 1 185 ? -10.200 -6.098 6.138 1.00 91.88 185 LEU A CA 1
ATOM 1331 C C . LEU A 1 185 ? -9.639 -5.346 7.353 1.00 91.88 185 LEU A C 1
ATOM 1333 O O . LEU A 1 185 ? -8.688 -4.582 7.198 1.00 91.88 185 LEU A O 1
ATOM 1337 N N . VAL A 1 186 ? -10.155 -5.600 8.560 1.00 91.75 186 VAL A N 1
ATOM 1338 C CA . VAL A 1 186 ? -9.621 -4.989 9.793 1.00 91.75 186 VAL A CA 1
ATOM 1339 C C . VAL A 1 186 ? -8.162 -5.392 10.037 1.00 91.75 186 VAL A C 1
ATOM 1341 O O . VAL A 1 186 ? -7.342 -4.528 10.342 1.00 91.75 186 VAL A O 1
ATOM 1344 N N . ASP A 1 187 ? -7.803 -6.662 9.828 1.00 92.44 187 ASP A N 1
ATOM 1345 C CA . ASP A 1 187 ? -6.417 -7.138 9.964 1.00 92.44 187 ASP A CA 1
ATOM 1346 C C . ASP A 1 187 ? -5.461 -6.451 8.968 1.00 92.44 187 ASP A C 1
ATOM 1348 O O . ASP A 1 187 ? -4.314 -6.117 9.296 1.00 92.44 187 ASP A O 1
ATOM 1352 N N . GLU A 1 188 ? -5.927 -6.205 7.740 1.00 94.19 188 GLU A N 1
ATOM 1353 C CA . GLU A 1 188 ? -5.162 -5.460 6.737 1.00 94.19 188 GLU A CA 1
ATOM 1354 C C . GLU A 1 188 ? -5.019 -3.979 7.098 1.00 94.19 188 GLU A C 1
ATOM 1356 O O . GLU A 1 188 ? -3.923 -3.428 6.969 1.00 94.19 188 GLU A O 1
ATOM 1361 N N . ILE A 1 189 ? -6.086 -3.349 7.599 1.00 93.88 189 ILE A N 1
ATOM 1362 C CA . ILE A 1 189 ? -6.060 -1.964 8.086 1.00 93.88 189 ILE A CA 1
ATOM 1363 C C . ILE A 1 189 ? -5.067 -1.821 9.239 1.00 93.88 189 ILE A C 1
ATOM 1365 O O . ILE A 1 189 ? -4.234 -0.915 9.227 1.00 93.88 189 ILE A O 1
ATOM 1369 N N . GLU A 1 190 ? -5.099 -2.727 10.214 1.00 93.75 190 GLU A N 1
ATOM 1370 C CA . GLU A 1 190 ? -4.151 -2.712 11.323 1.00 93.75 190 GLU A CA 1
ATOM 1371 C C . GLU A 1 190 ? -2.715 -2.870 10.853 1.00 93.75 190 GLU A C 1
ATOM 1373 O O . GLU A 1 190 ? -1.841 -2.132 11.313 1.00 93.75 190 GLU A O 1
ATOM 1378 N N . THR A 1 191 ? -2.462 -3.815 9.944 1.00 94.12 191 THR A N 1
ATOM 1379 C CA . THR A 1 191 ? -1.116 -4.023 9.406 1.00 94.12 191 THR A CA 1
ATOM 1380 C C . THR A 1 191 ? -0.626 -2.752 8.719 1.00 94.12 191 THR A C 1
ATOM 1382 O O . THR A 1 191 ? 0.501 -2.314 8.953 1.00 94.12 191 THR A O 1
ATOM 1385 N N . TRP A 1 192 ? -1.483 -2.123 7.915 1.00 93.88 192 TRP A N 1
ATOM 1386 C CA . TRP A 1 192 ? -1.161 -0.893 7.204 1.00 93.88 192 TRP A CA 1
ATOM 1387 C C . TRP A 1 192 ? -0.874 0.272 8.166 1.00 93.88 192 TRP A C 1
ATOM 1389 O O . TRP A 1 192 ? 0.165 0.922 8.052 1.00 93.88 192 TRP A O 1
ATOM 1399 N N . LEU A 1 193 ? -1.733 0.489 9.168 1.00 93.81 193 LEU A N 1
ATOM 1400 C CA . LEU A 1 193 ? -1.546 1.528 10.188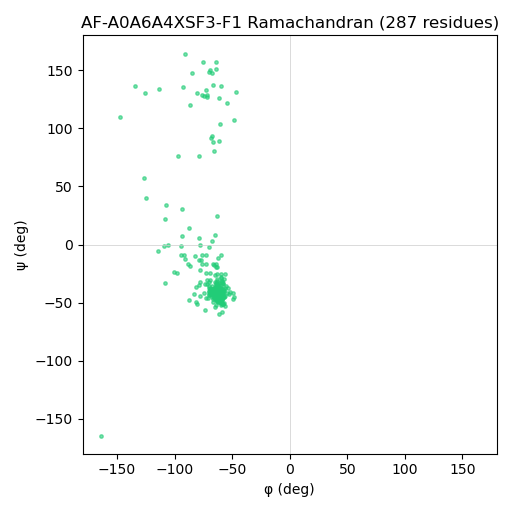 1.00 93.81 193 LEU A CA 1
ATOM 1401 C C . LEU A 1 193 ? -0.300 1.281 11.044 1.00 93.81 193 LEU A C 1
ATOM 1403 O O . LEU A 1 193 ? 0.422 2.221 11.358 1.00 93.81 193 LEU A O 1
ATOM 1407 N N . THR A 1 194 ? -0.002 0.027 11.385 1.00 94.06 194 THR A N 1
ATOM 1408 C CA . THR A 1 194 ? 1.198 -0.328 12.159 1.00 94.06 194 THR A CA 1
ATOM 1409 C C . THR A 1 194 ? 2.471 -0.018 11.376 1.00 94.06 194 THR A C 1
ATOM 1411 O O . THR A 1 194 ? 3.404 0.554 11.938 1.00 94.06 194 THR A O 1
ATOM 1414 N N . LEU A 1 195 ? 2.506 -0.345 10.078 1.00 93.94 195 LEU A N 1
ATOM 1415 C CA . LEU A 1 195 ? 3.626 0.004 9.197 1.00 93.94 195 LEU A CA 1
ATOM 1416 C C . LEU A 1 195 ? 3.801 1.521 9.083 1.00 93.94 195 LEU A C 1
ATOM 1418 O O . LEU A 1 195 ? 4.929 2.011 9.126 1.00 93.94 195 LEU A O 1
ATOM 1422 N N . LEU A 1 196 ? 2.695 2.261 8.968 1.00 92.25 196 LEU A N 1
ATOM 1423 C CA . LEU A 1 196 ? 2.722 3.716 8.899 1.00 92.25 196 LEU A CA 1
ATOM 1424 C C . LEU A 1 196 ? 3.261 4.334 10.198 1.00 92.25 196 LEU A C 1
ATOM 1426 O O . LEU A 1 196 ? 4.206 5.117 10.154 1.00 92.25 196 LEU A O 1
ATOM 1430 N N . LEU A 1 197 ? 2.704 3.945 11.350 1.00 93.38 197 LEU A N 1
ATOM 1431 C CA . LEU A 1 197 ? 3.115 4.441 12.667 1.00 93.38 197 LEU A CA 1
ATOM 1432 C C . LEU A 1 197 ? 4.584 4.121 12.967 1.00 93.38 197 LEU A C 1
ATOM 1434 O O . LEU A 1 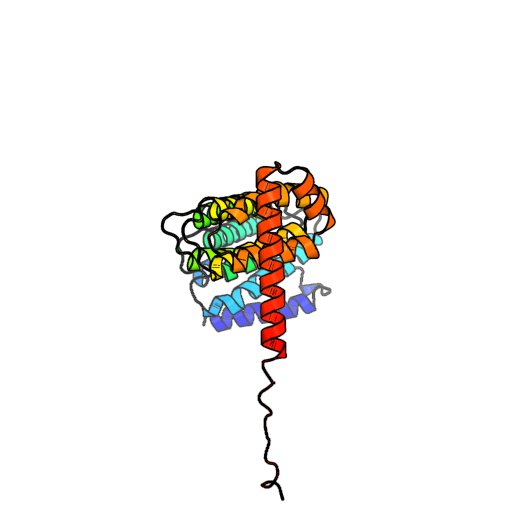197 ? 5.294 4.973 13.492 1.00 93.38 197 LEU A O 1
ATOM 1438 N N . ALA A 1 198 ? 5.062 2.933 12.585 1.00 93.25 198 ALA A N 1
ATOM 1439 C CA . ALA A 1 198 ? 6.457 2.535 12.771 1.00 93.25 198 ALA A CA 1
ATOM 1440 C C . ALA A 1 198 ? 7.451 3.380 11.958 1.00 93.25 198 ALA A C 1
ATOM 1442 O O . ALA A 1 198 ? 8.610 3.504 12.352 1.00 93.25 198 ALA A O 1
ATOM 1443 N N . ALA A 1 199 ? 7.017 3.956 10.836 1.00 90.56 199 ALA A N 1
ATOM 1444 C CA . ALA A 1 199 ? 7.848 4.814 9.996 1.00 90.56 199 ALA A CA 1
ATOM 1445 C C . ALA A 1 199 ? 7.767 6.305 10.369 1.00 90.56 199 ALA A C 1
ATOM 1447 O O . ALA A 1 199 ? 8.572 7.103 9.888 1.00 90.56 199 ALA A O 1
ATOM 1448 N N . MET A 1 200 ? 6.801 6.698 11.202 1.00 90.62 200 MET A N 1
ATOM 1449 C CA . MET A 1 200 ? 6.588 8.085 11.606 1.00 90.62 200 MET A CA 1
ATOM 1450 C C . MET A 1 200 ? 7.473 8.488 12.788 1.00 90.62 200 MET A C 1
ATOM 1452 O O . MET A 1 200 ? 7.747 7.707 13.697 1.00 90.62 200 MET A O 1
ATOM 1456 N N . ALA A 1 201 ? 7.868 9.764 12.822 1.00 92.25 201 ALA A N 1
ATOM 1457 C CA . ALA A 1 201 ? 8.434 10.343 14.037 1.00 92.25 201 ALA A CA 1
ATOM 1458 C C . ALA A 1 201 ? 7.375 10.357 15.163 1.00 92.25 201 ALA A C 1
ATOM 1460 O O . ALA A 1 201 ? 6.191 10.524 14.860 1.00 92.25 201 ALA A O 1
ATOM 1461 N N . PRO A 1 202 ? 7.766 10.269 16.451 1.00 90.25 202 PRO A N 1
ATOM 1462 C CA . PRO A 1 202 ? 6.821 10.101 17.560 1.00 90.25 202 PRO A CA 1
ATOM 1463 C C . PRO A 1 202 ? 5.691 11.137 17.623 1.00 90.25 202 PRO A C 1
ATOM 1465 O O . PRO A 1 202 ? 4.561 10.767 17.932 1.00 90.25 202 PRO A O 1
ATOM 1468 N N . ALA A 1 203 ? 5.974 12.402 17.290 1.00 90.12 203 ALA A N 1
ATOM 1469 C CA . ALA A 1 203 ? 4.973 13.472 17.252 1.00 90.12 203 ALA A CA 1
ATOM 1470 C C . ALA A 1 203 ? 3.926 13.262 16.140 1.00 90.12 203 ALA A C 1
ATOM 1472 O O . ALA A 1 203 ? 2.732 13.383 16.381 1.00 90.12 203 ALA A O 1
ATOM 1473 N N . HIS A 1 204 ? 4.348 12.855 14.940 1.00 91.19 204 HIS A N 1
ATOM 1474 C CA . HIS A 1 204 ? 3.419 12.552 13.843 1.00 91.19 204 HIS A CA 1
ATOM 1475 C C . HIS A 1 204 ? 2.640 11.253 14.095 1.00 91.19 204 HIS A C 1
ATOM 1477 O O . HIS A 1 204 ? 1.472 11.144 13.730 1.00 91.19 204 HIS A O 1
ATOM 1483 N N . ALA A 1 205 ? 3.267 10.267 14.746 1.00 92.44 205 ALA A N 1
ATOM 1484 C CA . ALA A 1 205 ? 2.579 9.053 15.177 1.00 92.44 205 ALA A CA 1
ATOM 1485 C C . ALA A 1 205 ? 1.484 9.372 16.210 1.00 92.44 205 ALA A C 1
ATOM 1487 O O . ALA A 1 205 ? 0.404 8.789 16.165 1.00 92.44 205 ALA A O 1
ATOM 1488 N N . GLU A 1 206 ? 1.734 10.326 17.109 1.00 94.31 206 GLU A N 1
ATOM 1489 C CA . GLU A 1 206 ? 0.736 10.839 18.047 1.00 94.31 206 GLU A CA 1
ATOM 1490 C C . GLU A 1 206 ? -0.431 11.526 17.323 1.00 94.31 206 GLU A C 1
ATOM 1492 O O . GLU A 1 206 ? -1.583 11.174 17.568 1.00 94.31 206 GLU A O 1
ATOM 1497 N N . GLU A 1 207 ? -0.154 12.425 16.374 1.00 92.25 207 GLU A N 1
ATOM 1498 C CA . GLU A 1 207 ? -1.182 13.065 15.536 1.00 92.25 207 GLU A CA 1
ATOM 1499 C C . GLU A 1 207 ? -2.019 12.045 14.750 1.00 92.25 207 GLU A C 1
ATOM 1501 O O . GLU A 1 207 ? -3.241 12.165 14.658 1.00 92.25 207 GLU A O 1
ATOM 1506 N N . CYS A 1 208 ? -1.384 10.998 14.221 1.00 92.06 208 CYS A N 1
ATOM 1507 C CA . CYS A 1 208 ? -2.083 9.911 13.545 1.00 92.06 208 CYS A CA 1
ATOM 1508 C C . CYS A 1 208 ? -3.001 9.146 14.514 1.00 92.06 208 CYS A C 1
ATOM 1510 O O . CYS A 1 208 ? -4.179 8.932 14.219 1.00 92.06 208 CYS A O 1
ATOM 1512 N N . LEU A 1 209 ? -2.500 8.787 15.700 1.00 94.50 209 LEU A N 1
ATOM 1513 C CA . LEU A 1 209 ? -3.287 8.104 16.730 1.00 94.50 209 LEU A CA 1
ATOM 1514 C C . LEU A 1 209 ? -4.450 8.966 17.239 1.00 94.50 209 LEU A C 1
ATOM 1516 O O . LEU A 1 209 ? -5.522 8.427 17.510 1.00 94.50 209 LEU A O 1
ATOM 1520 N N . LEU A 1 210 ? -4.296 10.290 17.298 1.00 94.31 210 LEU A N 1
ATOM 1521 C CA . LEU A 1 210 ? -5.390 11.203 17.641 1.00 94.31 210 LEU A CA 1
ATOM 1522 C C . LEU A 1 210 ? -6.587 11.087 16.696 1.00 94.31 210 LEU A C 1
ATOM 1524 O O . LEU A 1 210 ? -7.729 11.217 17.136 1.00 94.31 210 LEU A O 1
ATOM 1528 N N . VAL A 1 211 ? -6.333 10.809 15.419 1.00 92.81 211 VAL A N 1
ATOM 1529 C CA . VAL A 1 211 ? -7.378 10.600 14.411 1.00 92.81 211 VAL A CA 1
ATOM 1530 C C . VAL A 1 211 ? -7.904 9.165 14.447 1.00 92.81 211 VAL A C 1
ATOM 1532 O O . VAL A 1 211 ? -9.112 8.946 14.373 1.00 92.81 211 VAL A O 1
ATOM 1535 N N . VAL A 1 212 ? -7.015 8.178 14.578 1.00 93.50 212 VAL A N 1
ATOM 1536 C CA . VAL A 1 212 ? -7.366 6.755 14.476 1.00 93.50 212 VAL A CA 1
ATOM 1537 C C . VAL A 1 212 ? -8.133 6.263 15.705 1.00 93.50 212 VAL A C 1
ATOM 1539 O O . VAL A 1 212 ? -9.162 5.607 15.551 1.00 93.50 212 VAL A O 1
ATOM 1542 N N . LEU A 1 213 ? -7.690 6.580 16.926 1.00 94.12 213 LEU A N 1
ATOM 1543 C CA . LEU A 1 213 ? -8.264 6.004 18.151 1.00 94.12 213 LEU A CA 1
ATOM 1544 C C . LEU A 1 213 ? -9.784 6.229 18.292 1.00 94.12 213 LEU A C 1
ATOM 1546 O O . LEU A 1 213 ? -10.484 5.258 18.581 1.00 94.12 213 LEU A O 1
ATOM 1550 N N . PRO A 1 214 ? -10.339 7.432 18.035 1.00 93.00 214 PRO A N 1
ATOM 1551 C CA . PRO A 1 214 ? -11.787 7.636 18.070 1.00 93.00 214 PRO A CA 1
ATOM 1552 C C . PRO A 1 214 ? -12.541 6.825 17.009 1.00 93.00 214 PRO A C 1
ATOM 1554 O O . PRO A 1 214 ? -13.663 6.390 17.259 1.00 93.00 214 PRO A O 1
ATOM 1557 N N . THR A 1 215 ? -11.945 6.613 15.828 1.00 92.19 215 THR A N 1
ATOM 1558 C CA . THR A 1 215 ? -12.581 5.827 14.756 1.00 92.19 215 THR A CA 1
ATOM 1559 C C . THR A 1 215 ? -12.647 4.342 15.095 1.00 92.19 215 THR A C 1
ATOM 1561 O O . THR A 1 215 ? -13.665 3.713 14.829 1.00 92.19 215 THR A O 1
ATOM 1564 N N . LEU A 1 216 ? -11.635 3.795 15.778 1.00 91.06 216 LEU A N 1
ATOM 1565 C CA . LEU A 1 216 ? -11.632 2.389 16.198 1.00 91.06 216 LEU A CA 1
ATOM 1566 C C . LEU A 1 216 ? -12.788 2.049 17.140 1.00 91.06 216 LEU A C 1
ATOM 1568 O O . LEU A 1 216 ? -13.338 0.958 17.056 1.00 91.06 216 LEU A O 1
ATOM 1572 N N . LEU A 1 217 ? -13.190 2.984 18.006 1.00 90.00 217 LEU A N 1
ATOM 1573 C CA . LEU A 1 217 ? -14.296 2.772 18.947 1.00 90.00 217 LEU A CA 1
ATOM 1574 C C . LEU A 1 217 ? -15.656 2.597 18.257 1.00 90.00 217 LEU A C 1
ATOM 1576 O O . LEU A 1 217 ? -16.592 2.111 18.887 1.00 90.00 217 LEU A O 1
ATOM 1580 N N . ARG A 1 218 ? -15.778 2.998 16.986 1.00 87.50 218 ARG A N 1
ATOM 1581 C CA . ARG A 1 218 ? -17.009 2.850 16.195 1.00 87.50 218 ARG A CA 1
ATOM 1582 C C . ARG A 1 218 ? -17.094 1.518 15.463 1.00 87.50 218 ARG A C 1
ATOM 1584 O O . ARG A 1 218 ? -18.179 1.132 15.051 1.00 87.50 218 ARG A O 1
ATOM 1591 N N . VAL A 1 219 ? -15.976 0.810 15.321 1.00 88.50 219 VAL A N 1
ATOM 1592 C CA . VAL A 1 219 ? -15.934 -0.449 14.579 1.00 88.50 219 VAL A CA 1
ATOM 1593 C C . VAL A 1 219 ? -16.656 -1.541 15.388 1.00 88.50 219 VAL A C 1
ATOM 1595 O O . VAL A 1 219 ? -16.313 -1.768 16.551 1.00 88.50 219 VAL A O 1
ATOM 1598 N N . PRO A 1 220 ? -17.611 -2.288 14.801 1.00 84.19 220 PRO A N 1
ATOM 1599 C CA . PRO A 1 220 ? -18.424 -3.277 15.524 1.00 84.19 220 PRO A CA 1
ATOM 1600 C C . PRO A 1 220 ? -17.652 -4.540 15.970 1.00 84.19 220 PRO A C 1
ATOM 1602 O O . PRO A 1 220 ? -18.207 -5.412 16.638 1.00 84.19 220 PRO A O 1
ATOM 1605 N N . ARG A 1 221 ? -16.360 -4.655 15.633 1.00 84.44 221 ARG A N 1
ATOM 1606 C CA . ARG A 1 221 ? -15.475 -5.804 15.905 1.00 84.44 221 ARG A CA 1
ATOM 1607 C C . ARG A 1 221 ? -14.633 -5.585 17.166 1.00 84.44 221 ARG A C 1
ATOM 1609 O O . ARG A 1 221 ? -13.448 -5.265 17.087 1.00 84.44 221 ARG A O 1
ATOM 1616 N N . GLN A 1 222 ? -15.250 -5.740 18.336 1.00 85.94 222 GLN A N 1
ATOM 1617 C CA . GLN A 1 222 ? -14.616 -5.436 19.631 1.00 85.94 222 GLN A CA 1
ATOM 1618 C C . GLN A 1 222 ? -13.346 -6.262 19.912 1.00 85.94 222 GLN A C 1
ATOM 1620 O O . GLN A 1 222 ? -12.411 -5.770 20.539 1.00 85.94 222 GLN A O 1
ATOM 1625 N N . ASP A 1 223 ? -13.273 -7.492 19.406 1.00 87.25 223 ASP A N 1
ATOM 1626 C CA . ASP A 1 223 ? -12.111 -8.378 19.503 1.00 87.25 223 ASP A CA 1
ATOM 1627 C C . ASP A 1 223 ? -10.902 -7.846 18.715 1.00 87.25 223 ASP A C 1
ATOM 1629 O O . ASP A 1 223 ? -9.795 -7.733 19.254 1.00 87.25 223 ASP A O 1
ATOM 1633 N N . ALA A 1 224 ? -11.118 -7.462 17.455 1.00 88.12 224 ALA A N 1
ATOM 1634 C CA . ALA A 1 224 ? -10.083 -6.889 16.602 1.00 88.12 224 ALA A CA 1
ATOM 1635 C C . ALA A 1 224 ? -9.657 -5.499 17.100 1.00 88.12 224 ALA A C 1
ATOM 1637 O O . ALA A 1 224 ? -8.464 -5.231 17.237 1.00 88.12 224 ALA A O 1
ATOM 1638 N N . VAL A 1 225 ? -10.618 -4.650 17.478 1.00 89.81 225 VAL A N 1
ATOM 1639 C CA . VAL A 1 225 ? -10.355 -3.328 18.070 1.00 89.81 225 VAL A CA 1
ATOM 1640 C C . VAL A 1 225 ? -9.540 -3.458 19.354 1.00 89.81 225 VAL A C 1
ATOM 1642 O O . VAL A 1 225 ? -8.533 -2.772 19.517 1.00 89.81 225 VAL A O 1
ATOM 1645 N N . GLY A 1 226 ? -9.915 -4.373 20.251 1.00 90.81 226 GLY A N 1
ATOM 1646 C CA . GLY A 1 226 ? -9.177 -4.627 21.484 1.00 90.81 226 GLY A CA 1
ATOM 1647 C C . GLY A 1 226 ? -7.729 -5.050 21.228 1.00 90.81 226 GLY A C 1
ATOM 1648 O O . GLY A 1 226 ? -6.803 -4.550 21.875 1.00 90.81 226 GLY A O 1
ATOM 1649 N N . ARG A 1 227 ? -7.510 -5.919 20.235 1.00 92.38 227 ARG A N 1
ATOM 1650 C CA . ARG A 1 227 ? -6.174 -6.341 19.794 1.00 92.38 227 ARG A CA 1
ATOM 1651 C C . ARG A 1 227 ? -5.353 -5.168 19.247 1.00 92.38 227 ARG A C 1
ATOM 1653 O O . ARG A 1 227 ? -4.210 -5.009 19.676 1.00 92.38 227 ARG A O 1
ATOM 1660 N N . MET A 1 228 ? -5.941 -4.327 18.395 1.00 93.50 228 MET A N 1
ATOM 1661 C CA . MET A 1 228 ? -5.306 -3.117 17.854 1.00 93.50 228 MET A CA 1
ATOM 1662 C C . MET A 1 228 ? -4.930 -2.126 18.960 1.00 93.50 228 MET A C 1
ATOM 1664 O O . MET A 1 228 ? -3.794 -1.664 19.014 1.00 93.50 228 MET A O 1
ATOM 1668 N N . LEU A 1 229 ? -5.852 -1.840 19.887 1.00 94.38 229 LEU A N 1
ATOM 1669 C CA . LEU A 1 229 ? -5.617 -0.925 21.009 1.00 94.38 229 LEU A CA 1
ATOM 1670 C C . LEU A 1 229 ? -4.456 -1.399 21.889 1.00 94.38 229 LEU A C 1
ATOM 1672 O O . LEU A 1 229 ? -3.576 -0.608 22.228 1.00 94.38 229 LEU A O 1
ATOM 1676 N N . ILE A 1 230 ? -4.415 -2.693 22.223 1.00 94.12 230 ILE A N 1
ATOM 1677 C CA . ILE A 1 230 ? -3.298 -3.282 22.972 1.00 94.12 230 ILE A CA 1
ATOM 1678 C C . ILE A 1 230 ? -2.003 -3.200 22.153 1.00 94.12 230 ILE A C 1
ATOM 1680 O O . ILE A 1 230 ? -0.954 -2.856 22.702 1.00 94.12 230 ILE A O 1
ATOM 1684 N N . GLY A 1 231 ? -2.056 -3.496 20.853 1.00 94.12 231 GLY A N 1
ATOM 1685 C CA . GLY A 1 231 ? -0.914 -3.393 19.944 1.00 94.12 231 GLY A CA 1
ATOM 1686 C C . GLY A 1 231 ? -0.317 -1.986 19.926 1.00 94.12 231 GLY A C 1
ATOM 1687 O O . GLY A 1 231 ? 0.874 -1.818 20.173 1.00 94.12 231 GLY A O 1
ATOM 1688 N N . TYR A 1 232 ? -1.145 -0.959 19.747 1.00 95.06 232 TYR A N 1
ATOM 1689 C CA . TYR A 1 232 ? -0.687 0.430 19.718 1.00 95.06 232 TYR A CA 1
ATOM 1690 C C . TYR A 1 232 ? -0.197 0.922 21.079 1.00 95.06 232 TYR A C 1
ATOM 1692 O O . TYR A 1 232 ? 0.858 1.551 21.151 1.00 95.06 232 TYR A O 1
ATOM 1700 N N . ALA A 1 233 ? -0.892 0.580 22.167 1.00 93.25 233 ALA A N 1
ATOM 1701 C CA . ALA A 1 233 ? -0.466 0.941 23.518 1.00 93.25 233 ALA A CA 1
ATOM 1702 C C . ALA A 1 233 ? 0.881 0.305 23.906 1.00 93.25 233 ALA A C 1
ATOM 1704 O O . ALA A 1 233 ? 1.627 0.878 24.700 1.00 93.25 233 ALA A O 1
ATOM 1705 N N . THR A 1 234 ? 1.204 -0.870 23.355 1.00 93.69 234 THR A N 1
ATOM 1706 C CA . THR A 1 234 ? 2.461 -1.580 23.639 1.00 93.69 234 THR A CA 1
ATOM 1707 C C . THR A 1 234 ? 3.601 -1.156 22.717 1.00 93.69 234 THR A C 1
ATOM 1709 O O . THR A 1 234 ? 4.684 -0.852 23.212 1.00 93.69 234 THR A O 1
ATOM 1712 N N . ALA A 1 235 ? 3.373 -1.093 21.403 1.00 94.38 235 ALA A N 1
ATOM 1713 C CA . ALA A 1 235 ? 4.404 -0.759 20.418 1.00 94.38 235 ALA A CA 1
ATOM 1714 C C . ALA A 1 235 ? 4.713 0.747 20.347 1.00 94.38 235 ALA A C 1
ATOM 1716 O O . ALA A 1 235 ? 5.859 1.128 20.120 1.00 94.38 235 ALA A O 1
ATOM 1717 N N . PHE A 1 236 ? 3.715 1.607 20.582 1.00 94.50 236 PHE A N 1
ATOM 1718 C CA . PHE A 1 236 ? 3.810 3.064 20.418 1.00 94.50 236 PHE A CA 1
ATOM 1719 C C . PHE A 1 236 ? 3.417 3.809 21.701 1.00 94.50 236 PHE A C 1
ATOM 1721 O O . PHE A 1 236 ? 2.743 4.834 21.658 1.00 94.50 236 PHE A O 1
ATOM 1728 N N . SER A 1 237 ? 3.828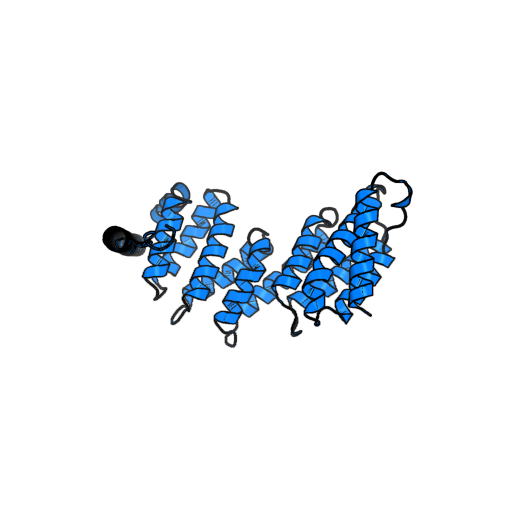 3.290 22.861 1.00 93.88 237 SER A N 1
ATOM 1729 C CA . SER A 1 237 ? 3.341 3.716 24.184 1.00 93.88 237 SER A CA 1
ATOM 1730 C C . SER A 1 237 ? 3.421 5.226 24.452 1.00 93.88 237 SER A C 1
ATOM 1732 O O . SER A 1 237 ? 2.470 5.800 24.985 1.00 93.88 237 SER A O 1
ATOM 1734 N N . ALA A 1 238 ? 4.521 5.883 24.068 1.00 93.88 238 ALA A N 1
ATOM 1735 C CA . ALA A 1 238 ? 4.702 7.323 24.254 1.00 93.88 238 ALA A CA 1
ATOM 1736 C C . ALA A 1 238 ? 3.690 8.134 23.427 1.00 93.88 238 ALA A C 1
ATOM 1738 O O . ALA A 1 238 ? 2.930 8.918 23.995 1.00 93.88 238 ALA A O 1
ATOM 1739 N N . SER A 1 239 ? 3.627 7.881 22.116 1.00 95.50 239 SER A N 1
ATOM 1740 C CA . SER A 1 239 ? 2.690 8.535 21.193 1.00 95.50 239 SER A CA 1
ATOM 1741 C C . SER A 1 239 ? 1.232 8.212 21.521 1.00 95.50 239 SER A C 1
ATOM 1743 O O . SER A 1 239 ? 0.373 9.083 21.453 1.00 95.50 239 SER A O 1
ATOM 1745 N N . PHE A 1 240 ? 0.941 6.978 21.942 1.00 95.44 240 PHE A N 1
ATOM 1746 C CA . PHE A 1 240 ? -0.391 6.566 22.380 1.00 95.44 240 PHE A CA 1
ATOM 1747 C C . PHE A 1 240 ? -0.833 7.338 23.624 1.00 95.44 240 PHE A C 1
ATOM 1749 O O . PHE A 1 240 ? -1.952 7.844 23.679 1.00 95.44 240 PHE A O 1
ATOM 1756 N N . LYS A 1 241 ? 0.048 7.472 24.623 1.00 94.19 241 LYS A N 1
ATOM 1757 C CA . LYS A 1 241 ? -0.247 8.234 25.841 1.00 94.19 241 LYS A CA 1
ATOM 1758 C C . LYS A 1 241 ? -0.449 9.722 25.546 1.00 94.19 241 LYS A C 1
ATOM 1760 O O . LYS A 1 241 ? -1.370 10.309 26.114 1.00 94.19 241 LYS A O 1
ATOM 1765 N N . GLY A 1 242 ? 0.384 10.306 24.683 1.00 93.31 242 GLY A N 1
ATOM 1766 C CA . GLY A 1 242 ? 0.224 11.686 24.217 1.00 93.31 242 GLY A CA 1
ATOM 1767 C C . GLY A 1 242 ? -1.138 11.889 23.555 1.00 93.31 242 GLY A C 1
ATOM 1768 O O . GLY A 1 242 ? -1.943 12.695 24.024 1.00 93.31 242 GLY A O 1
ATOM 1769 N N . ALA A 1 243 ? -1.475 11.019 22.597 1.00 94.44 243 ALA A N 1
ATOM 1770 C CA . ALA A 1 243 ? -2.741 11.073 21.880 1.00 94.44 243 ALA A CA 1
ATOM 1771 C C . ALA A 1 243 ? -3.943 10.989 22.837 1.00 94.44 243 ALA A C 1
ATOM 1773 O O . ALA A 1 243 ? -4.811 11.859 22.851 1.00 94.44 243 ALA A O 1
ATOM 1774 N N . VAL A 1 244 ? -3.972 9.996 23.728 1.00 93.81 244 VAL A N 1
ATOM 1775 C CA . VAL A 1 244 ? -5.054 9.856 24.720 1.00 93.81 244 VAL A CA 1
ATOM 1776 C C . VAL A 1 244 ? -5.168 11.089 25.634 1.00 93.81 244 VAL A C 1
ATOM 1778 O O . VAL A 1 244 ? -6.275 11.456 26.043 1.00 93.81 244 VAL A O 1
ATOM 1781 N N . GLY A 1 245 ? -4.049 11.764 25.918 1.00 92.69 245 GLY A N 1
ATOM 1782 C CA . GLY A 1 245 ? -3.996 13.005 26.690 1.00 92.69 245 GLY A CA 1
ATOM 1783 C C . GLY A 1 245 ? -4.729 14.183 26.041 1.00 92.69 245 GLY A C 1
ATOM 1784 O O . GLY A 1 245 ? -5.313 14.994 26.767 1.00 92.69 245 GLY A O 1
ATOM 1785 N N . HIS A 1 246 ? -4.771 14.245 24.709 1.00 92.75 246 HIS A N 1
ATOM 1786 C CA . HIS A 1 246 ? -5.458 15.301 23.955 1.00 92.75 246 HIS A CA 1
ATOM 1787 C C . HIS A 1 246 ? -6.894 14.938 23.532 1.00 92.75 246 HIS A C 1
ATOM 1789 O O . HIS A 1 246 ? -7.638 15.814 23.094 1.00 92.75 246 HIS A O 1
ATOM 1795 N N . LEU A 1 247 ? -7.326 13.681 23.702 1.00 93.31 247 LEU A N 1
ATOM 1796 C CA . LEU A 1 247 ? -8.720 13.279 23.470 1.00 93.31 247 LEU A CA 1
ATOM 1797 C C . LEU A 1 247 ? -9.670 13.863 24.527 1.00 93.31 247 LEU A C 1
ATOM 1799 O O . LEU A 1 247 ? -9.297 14.040 25.693 1.00 93.31 247 LEU A O 1
ATOM 1803 N N . CYS A 1 248 ? -10.928 14.098 24.132 1.00 94.00 248 CYS A N 1
ATOM 1804 C CA . CYS A 1 248 ? -11.978 14.533 25.052 1.00 94.00 248 CYS A CA 1
ATOM 1805 C C . CYS A 1 248 ? -12.282 13.461 26.114 1.00 94.00 248 CYS A C 1
ATOM 1807 O O . CYS A 1 248 ? -12.037 12.269 25.913 1.00 94.00 248 CYS A O 1
ATOM 1809 N N . VAL A 1 249 ? -12.842 13.893 27.249 1.00 94.31 249 VAL A N 1
ATOM 1810 C CA . VAL A 1 249 ? -13.089 13.028 28.417 1.00 94.31 249 VAL A CA 1
ATOM 1811 C C . VAL A 1 249 ? -13.969 11.824 28.065 1.00 94.31 249 VAL A C 1
ATOM 1813 O O . VAL A 1 249 ? -13.681 10.718 28.509 1.00 94.31 249 VAL A O 1
ATOM 1816 N N . GLU A 1 250 ? -14.989 12.019 27.230 1.00 93.94 250 GLU A N 1
ATOM 1817 C CA . GLU A 1 250 ? -15.904 10.954 26.794 1.00 93.94 250 GLU A CA 1
ATOM 1818 C C . GLU A 1 250 ? -15.206 9.892 25.937 1.00 93.94 250 GLU A C 1
ATOM 1820 O O . GLU A 1 250 ? -15.360 8.696 26.166 1.00 93.94 250 GLU A O 1
ATOM 1825 N N . THR A 1 251 ? -14.387 10.312 24.969 1.00 93.00 251 THR A N 1
ATOM 1826 C CA . THR A 1 251 ? -13.650 9.364 24.116 1.00 93.00 251 THR A CA 1
ATOM 1827 C C . THR A 1 251 ? -12.591 8.629 24.930 1.00 93.00 251 THR A C 1
ATOM 1829 O O . THR A 1 251 ? -12.391 7.428 24.760 1.00 93.00 251 THR A O 1
ATOM 1832 N N . ARG A 1 252 ? -11.934 9.333 25.857 1.00 93.81 252 ARG A N 1
ATOM 1833 C CA . ARG A 1 252 ? -10.952 8.744 26.768 1.00 93.81 252 ARG A CA 1
ATOM 1834 C C . ARG A 1 252 ? -11.580 7.678 27.661 1.00 93.81 252 ARG A C 1
ATOM 1836 O O . ARG A 1 252 ? -11.019 6.593 27.767 1.00 93.81 252 ARG A O 1
ATOM 1843 N N . SER A 1 253 ? -12.735 7.953 28.268 1.00 92.94 253 SER A N 1
ATOM 1844 C CA . SER A 1 253 ? -13.411 6.982 29.133 1.00 92.94 253 SER A CA 1
ATOM 1845 C C . SER A 1 253 ? -13.886 5.756 28.351 1.00 92.94 253 SER A C 1
ATOM 1847 O O . SER A 1 253 ? -13.685 4.632 28.808 1.00 92.94 253 SER A O 1
ATOM 1849 N N . ALA A 1 254 ? -14.428 5.944 27.144 1.00 93.38 254 ALA A N 1
ATOM 1850 C CA . ALA A 1 254 ? -14.797 4.842 26.257 1.00 93.38 254 ALA A CA 1
ATOM 1851 C C . ALA A 1 254 ? -13.581 3.978 25.876 1.00 93.38 254 ALA A C 1
ATOM 1853 O O . ALA A 1 254 ? -13.649 2.749 25.921 1.00 93.38 254 ALA A O 1
ATOM 1854 N N . LEU A 1 255 ? -12.445 4.611 25.574 1.00 93.12 255 LEU A N 1
ATOM 1855 C CA . LEU A 1 255 ? -11.199 3.921 25.250 1.00 93.12 255 LEU A CA 1
ATOM 1856 C C . LEU A 1 255 ? -10.624 3.156 26.448 1.00 93.12 255 LEU A C 1
ATOM 1858 O O . LEU A 1 255 ? -10.153 2.033 26.288 1.00 93.12 255 LEU A O 1
ATOM 1862 N N . GLU A 1 256 ? -10.704 3.718 27.656 1.00 92.44 256 GLU A N 1
ATOM 1863 C CA . GLU A 1 256 ? -10.327 3.015 28.884 1.00 92.44 256 GLU A CA 1
ATOM 1864 C C . GLU A 1 256 ? -11.192 1.773 29.125 1.00 92.44 256 GLU A C 1
ATOM 1866 O O . GLU A 1 256 ? -10.661 0.720 29.480 1.00 92.44 256 GLU A O 1
ATOM 1871 N N . VAL A 1 257 ? -12.509 1.874 28.920 1.00 93.44 257 VAL A N 1
ATOM 1872 C CA . VAL A 1 257 ? -13.432 0.735 29.046 1.00 93.44 257 VAL A CA 1
ATOM 1873 C C . VAL A 1 257 ? -13.092 -0.345 28.021 1.00 93.44 257 VAL A C 1
ATOM 1875 O O . VAL A 1 257 ? -12.911 -1.502 28.403 1.00 93.44 257 VAL A O 1
ATOM 1878 N N . ALA A 1 258 ? -12.928 0.030 26.750 1.00 92.88 258 ALA A N 1
ATOM 1879 C CA . ALA A 1 258 ? -12.574 -0.898 25.680 1.00 92.88 258 ALA A CA 1
ATOM 1880 C C . ALA A 1 258 ? -11.229 -1.598 25.945 1.00 92.88 258 ALA A C 1
ATOM 1882 O O . ALA A 1 258 ? -11.114 -2.813 25.802 1.00 92.88 258 ALA A O 1
ATOM 1883 N N . LEU A 1 259 ? -10.217 -0.855 26.402 1.00 92.25 259 LEU A N 1
ATOM 1884 C CA . LEU A 1 259 ? -8.890 -1.401 26.685 1.00 92.25 259 LEU A CA 1
ATOM 1885 C C . LEU A 1 259 ? -8.895 -2.329 27.907 1.00 92.25 259 LEU A C 1
ATOM 1887 O O . LEU A 1 259 ? -8.240 -3.371 27.887 1.00 92.25 259 LEU A O 1
ATOM 1891 N N . ARG A 1 260 ? -9.660 -2.002 28.957 1.00 91.94 260 ARG A N 1
ATOM 1892 C CA . ARG A 1 260 ? -9.852 -2.902 30.108 1.00 91.94 260 ARG A CA 1
ATOM 1893 C C . ARG A 1 260 ? -10.532 -4.198 29.688 1.00 91.94 260 ARG A C 1
ATOM 1895 O O . ARG A 1 260 ? -10.049 -5.263 30.062 1.00 91.94 260 ARG A O 1
ATOM 1902 N N . GLN A 1 261 ? -11.593 -4.108 28.890 1.00 91.88 261 GLN A N 1
ATOM 1903 C CA . GLN A 1 261 ? -12.295 -5.283 28.381 1.00 91.88 261 GLN A CA 1
ATOM 1904 C C . GLN A 1 261 ? -11.360 -6.161 27.539 1.00 91.88 261 GLN A C 1
ATOM 1906 O O . GLN A 1 261 ? -11.215 -7.348 27.816 1.00 91.88 261 GLN A O 1
ATOM 1911 N N . ALA A 1 262 ? -10.619 -5.560 26.606 1.00 91.56 262 ALA A N 1
ATOM 1912 C CA . ALA A 1 262 ? -9.661 -6.271 25.766 1.00 91.56 262 ALA A CA 1
ATOM 1913 C C . ALA A 1 262 ? -8.557 -6.981 26.573 1.00 91.56 262 ALA A C 1
ATOM 1915 O O . ALA A 1 262 ? -8.128 -8.084 26.223 1.00 91.56 262 ALA A O 1
ATOM 1916 N N . LEU A 1 263 ? -8.077 -6.368 27.662 1.00 90.00 263 LEU A N 1
ATOM 1917 C CA . LEU A 1 263 ? -7.095 -6.989 28.554 1.00 90.00 263 LEU A CA 1
ATOM 1918 C C . LEU A 1 263 ? -7.682 -8.187 29.308 1.00 90.00 263 LEU A C 1
ATOM 1920 O O . LEU A 1 263 ? -7.001 -9.208 29.418 1.00 90.00 263 LEU A O 1
ATOM 1924 N N . VAL A 1 264 ? -8.924 -8.082 29.790 1.00 91.00 264 VAL A N 1
ATOM 1925 C CA . VAL A 1 264 ? -9.642 -9.199 30.423 1.00 91.00 264 VAL A CA 1
ATOM 1926 C C . VAL A 1 264 ? -9.811 -10.342 29.425 1.00 91.00 264 VAL A C 1
ATOM 1928 O O . VAL A 1 264 ? -9.416 -11.468 29.722 1.00 91.00 264 VAL A O 1
ATOM 1931 N N . ASP A 1 265 ? -10.284 -10.059 28.214 1.00 87.50 265 ASP A N 1
ATOM 1932 C CA . ASP A 1 265 ? -10.491 -11.072 27.174 1.00 87.50 265 ASP A CA 1
ATOM 1933 C C . ASP A 1 265 ? -9.176 -11.766 26.792 1.00 87.50 265 ASP A C 1
ATOM 1935 O O . ASP A 1 265 ? -9.112 -12.992 26.663 1.00 87.50 265 ASP A O 1
ATOM 1939 N N . LYS A 1 266 ? -8.077 -11.006 26.701 1.00 85.62 266 LYS A N 1
ATOM 1940 C CA . LYS A 1 266 ? -6.737 -11.554 26.453 1.00 85.62 266 LYS A CA 1
ATOM 1941 C C . LYS A 1 266 ? -6.265 -12.470 27.586 1.00 85.62 266 LYS A C 1
ATOM 1943 O O . LYS A 1 266 ? -5.641 -13.496 27.309 1.00 85.62 266 LYS A O 1
ATOM 1948 N N . GLN A 1 267 ? -6.546 -12.122 28.842 1.00 86.19 267 GLN A N 1
ATOM 1949 C CA . GLN A 1 267 ? -6.222 -12.955 30.004 1.00 86.19 267 GLN A CA 1
ATOM 1950 C C . GLN A 1 267 ? -7.064 -14.233 30.039 1.00 86.19 267 GLN A C 1
ATOM 1952 O O . GLN A 1 267 ? -6.514 -15.310 30.264 1.00 86.19 267 GLN A 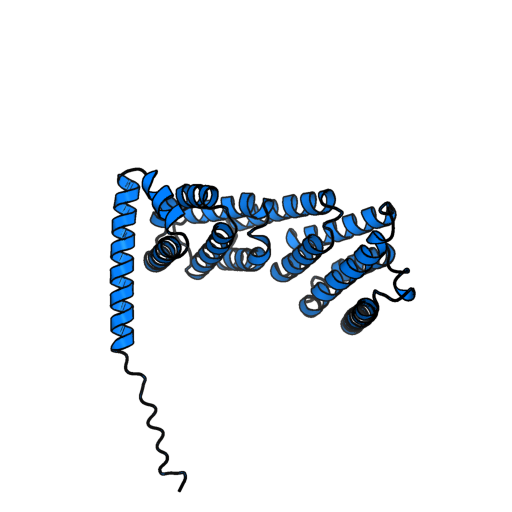O 1
ATOM 1957 N N . VAL A 1 268 ? -8.364 -14.139 29.750 1.00 84.00 268 VAL A N 1
ATOM 1958 C CA . VAL A 1 268 ? -9.261 -15.298 29.649 1.00 84.00 268 VAL A CA 1
ATOM 1959 C C . VAL A 1 268 ? -8.789 -16.242 28.542 1.00 84.00 268 VAL A C 1
ATOM 1961 O O . VAL A 1 268 ? -8.639 -17.439 28.783 1.00 84.00 268 VAL A O 1
ATOM 1964 N N . ALA A 1 269 ? -8.455 -15.717 27.361 1.00 81.50 269 ALA A N 1
ATOM 1965 C CA . ALA A 1 269 ? -7.919 -16.515 26.260 1.00 81.50 269 ALA A CA 1
ATOM 1966 C C . ALA A 1 269 ? -6.566 -17.167 26.607 1.00 81.50 269 ALA A C 1
ATOM 1968 O O . ALA A 1 269 ? -6.311 -18.314 26.237 1.00 81.50 269 ALA A O 1
ATOM 1969 N N . ALA A 1 270 ? -5.688 -16.463 27.330 1.00 80.69 270 ALA A N 1
ATOM 1970 C CA . ALA A 1 270 ? -4.422 -17.024 27.801 1.00 80.69 270 ALA A CA 1
ATOM 1971 C C . ALA A 1 270 ? -4.638 -18.151 28.826 1.00 80.69 270 ALA A C 1
ATOM 1973 O O . ALA A 1 270 ? -3.992 -19.193 28.728 1.00 80.69 270 ALA A O 1
ATOM 1974 N N . ALA A 1 271 ? -5.580 -17.980 29.758 1.00 77.44 271 ALA A N 1
ATOM 1975 C CA . ALA A 1 271 ? -5.945 -19.000 30.736 1.00 77.44 271 ALA A CA 1
ATOM 1976 C C . ALA A 1 271 ? -6.559 -20.242 30.069 1.00 77.44 271 ALA A C 1
ATOM 1978 O O . ALA A 1 271 ? -6.187 -21.360 30.410 1.00 77.44 271 ALA A O 1
ATOM 1979 N N . GLN A 1 272 ? -7.425 -20.059 29.066 1.00 79.94 272 GLN A N 1
ATOM 1980 C CA . GLN A 1 272 ? -7.997 -21.151 28.269 1.00 79.94 272 GLN A CA 1
ATOM 1981 C C . GLN A 1 272 ? -6.937 -21.918 27.465 1.00 79.94 272 GLN A C 1
ATOM 1983 O O . GLN A 1 272 ? -7.014 -23.138 27.351 1.00 79.94 272 GLN A O 1
ATOM 1988 N N . ARG A 1 273 ? -5.912 -21.238 26.931 1.00 76.00 273 ARG A N 1
ATOM 1989 C CA . ARG A 1 273 ? -4.777 -21.920 26.279 1.00 76.00 273 ARG A CA 1
ATOM 1990 C C . ARG A 1 273 ? -3.884 -22.662 27.266 1.00 76.00 273 ARG A C 1
ATOM 1992 O O . ARG A 1 273 ? -3.312 -23.676 26.896 1.00 76.00 273 ARG A O 1
ATOM 1999 N N . ALA A 1 274 ? -3.751 -22.168 28.494 1.00 72.44 274 ALA A N 1
ATOM 2000 C CA . ALA A 1 274 ? -2.985 -22.848 29.533 1.00 72.44 274 ALA A CA 1
ATOM 2001 C C . ALA A 1 274 ? -3.698 -24.111 30.052 1.00 72.44 274 ALA A C 1
ATOM 2003 O O . ALA A 1 274 ? -3.034 -25.070 30.439 1.00 72.44 274 ALA A O 1
ATOM 2004 N N . THR A 1 275 ? -5.036 -24.131 30.046 1.00 65.88 275 THR A N 1
ATOM 2005 C CA . THR A 1 275 ? -5.845 -25.309 30.408 1.00 65.88 275 THR A CA 1
ATOM 2006 C C . THR A 1 275 ? -6.104 -26.256 29.239 1.00 65.88 275 THR A C 1
ATOM 2008 O O . THR A 1 275 ? -6.396 -27.430 29.470 1.00 65.88 275 THR A O 1
ATOM 2011 N N . ALA A 1 276 ? -5.946 -25.795 27.995 1.00 58.81 276 ALA A N 1
ATOM 2012 C CA . ALA A 1 276 ? -5.812 -26.658 26.832 1.00 58.81 276 ALA A CA 1
ATOM 2013 C C . ALA A 1 276 ? -4.488 -27.428 26.945 1.00 58.81 276 ALA A C 1
ATOM 2015 O O . ALA A 1 276 ? -3.442 -26.982 26.474 1.00 58.81 276 ALA A O 1
ATOM 2016 N N . GLN A 1 277 ? -4.529 -28.585 27.614 1.00 53.09 277 GLN A N 1
ATOM 2017 C CA . GLN A 1 277 ? -3.433 -29.547 27.584 1.00 53.09 277 GLN A CA 1
ATOM 2018 C C . GLN A 1 277 ? -2.994 -29.722 26.124 1.00 53.09 277 GLN A C 1
ATOM 2020 O O . GLN A 1 277 ? -3.860 -29.948 25.268 1.00 53.09 277 GLN A O 1
ATOM 2025 N N . PRO A 1 278 ? -1.687 -29.646 25.803 1.00 51.91 278 PRO A N 1
ATOM 2026 C CA . PRO A 1 278 ? -1.237 -30.186 24.535 1.00 51.91 278 PRO A CA 1
ATOM 2027 C C . PRO A 1 278 ? -1.730 -31.626 24.544 1.00 51.91 278 PRO A C 1
ATOM 2029 O O . PRO A 1 278 ? -1.447 -32.347 25.502 1.00 51.91 278 PRO A O 1
ATOM 2032 N N . ALA A 1 279 ? -2.544 -32.011 23.557 1.00 51.56 279 ALA A N 1
ATOM 2033 C CA . ALA A 1 279 ? -2.923 -33.401 23.387 1.00 51.56 279 ALA A CA 1
ATOM 2034 C C . ALA A 1 279 ? -1.616 -34.187 23.455 1.00 51.56 279 ALA A C 1
ATOM 2036 O O . ALA A 1 279 ? -0.760 -34.030 22.582 1.00 51.56 279 ALA A O 1
ATOM 2037 N N . ALA A 1 280 ? -1.408 -34.904 24.561 1.00 51.66 280 ALA A N 1
ATOM 2038 C CA . ALA A 1 280 ? -0.225 -35.707 24.742 1.00 51.66 280 ALA A CA 1
ATOM 2039 C C . ALA A 1 280 ? -0.284 -36.698 23.589 1.00 51.66 280 ALA A C 1
ATOM 2041 O O . ALA A 1 280 ? -1.130 -37.593 23.574 1.00 51.66 280 ALA A O 1
ATOM 2042 N N . MET A 1 281 ? 0.542 -36.470 22.569 1.00 50.00 281 MET A N 1
ATOM 2043 C CA . MET A 1 281 ? 0.830 -37.471 21.564 1.00 50.00 281 MET A CA 1
ATOM 2044 C C . MET A 1 281 ? 1.479 -38.612 22.340 1.00 50.00 281 MET A C 1
ATOM 2046 O O . MET A 1 281 ? 2.690 -38.632 22.543 1.00 50.00 281 MET A O 1
ATOM 2050 N N . ASN A 1 282 ? 0.647 -39.527 22.838 1.00 53.38 282 ASN A N 1
ATOM 2051 C CA . ASN A 1 282 ? 1.057 -40.849 23.271 1.00 53.38 282 ASN A CA 1
ATOM 2052 C C . ASN A 1 282 ? 1.522 -41.564 22.005 1.00 53.38 282 ASN A C 1
ATOM 2054 O O . ASN A 1 282 ? 0.775 -42.297 21.359 1.00 53.38 282 ASN A O 1
ATOM 2058 N N . LEU A 1 283 ? 2.754 -41.261 21.600 1.00 57.41 283 LEU A N 1
ATOM 2059 C CA . LEU A 1 283 ? 3.495 -42.047 20.636 1.00 57.41 283 LEU A CA 1
ATOM 2060 C C . LEU A 1 283 ? 3.796 -43.372 21.329 1.00 57.41 283 LEU A C 1
ATOM 2062 O O . LEU A 1 283 ? 4.749 -43.497 22.094 1.00 57.41 283 LEU A O 1
ATOM 2066 N N . ASP A 1 284 ? 2.915 -44.340 21.102 1.00 60.00 284 ASP A N 1
ATOM 2067 C CA . ASP A 1 284 ? 3.107 -45.720 21.510 1.00 60.00 284 ASP A CA 1
ATOM 2068 C C . ASP A 1 284 ? 4.249 -46.325 20.677 1.00 60.00 284 ASP A C 1
ATOM 2070 O O . ASP A 1 284 ? 4.065 -46.807 19.558 1.00 60.00 284 ASP A O 1
ATOM 2074 N N . LEU A 1 285 ? 5.468 -46.228 21.210 1.00 62.44 285 LEU A N 1
ATOM 2075 C CA . LEU A 1 285 ? 6.687 -46.768 20.607 1.00 62.44 285 LEU A CA 1
ATOM 2076 C C . LEU A 1 285 ? 6.832 -48.286 20.825 1.00 62.44 285 LEU A C 1
ATOM 2078 O O . LEU A 1 285 ? 7.834 -48.859 20.403 1.00 62.44 285 LEU A O 1
ATOM 2082 N N . SER A 1 286 ? 5.837 -48.966 21.414 1.00 66.12 286 SER A N 1
ATOM 2083 C CA . SER A 1 286 ? 5.857 -50.425 21.627 1.00 66.12 286 SER A CA 1
ATOM 2084 C C . SER A 1 286 ? 5.912 -51.250 20.333 1.00 66.12 286 SER A C 1
ATOM 2086 O O . SER A 1 286 ? 6.174 -52.450 20.379 1.00 66.12 286 SER A O 1
ATOM 2088 N N . ARG A 1 287 ? 5.697 -50.618 19.171 1.00 55.97 287 ARG A N 1
ATOM 2089 C CA . ARG A 1 287 ? 5.766 -51.250 17.843 1.00 55.97 287 ARG A CA 1
ATOM 2090 C C . ARG A 1 287 ? 7.115 -51.113 17.127 1.00 55.97 287 ARG A C 1
ATOM 2092 O O . ARG A 1 287 ? 7.241 -51.640 16.027 1.00 55.97 287 ARG A O 1
ATOM 2099 N N . TYR A 1 288 ? 8.099 -50.433 17.717 1.00 54.00 288 TYR A N 1
ATOM 2100 C CA . TYR A 1 288 ? 9.466 -50.323 17.176 1.00 54.00 288 TYR A CA 1
ATOM 2101 C C . TYR A 1 288 ? 10.484 -51.159 17.977 1.00 54.00 288 TYR A C 1
ATOM 2103 O O . TYR A 1 288 ? 11.629 -50.741 18.145 1.00 54.00 288 TYR A O 1
ATOM 2111 N N . GLY A 1 289 ? 10.046 -52.313 18.497 1.00 50.06 289 GLY A N 1
ATOM 2112 C CA . GLY A 1 289 ? 10.909 -53.345 19.085 1.00 50.06 289 GLY A CA 1
ATOM 2113 C C . GLY A 1 289 ? 11.441 -54.311 18.039 1.00 50.06 289 GLY A C 1
ATOM 2114 O O . GLY A 1 289 ? 10.635 -54.720 17.173 1.00 50.06 289 GLY A O 1
#

Mean predicted aligned error: 8.73 Å

Organism: NCBI:txid120398

Nearest PDB structures (foldseek):
  7wtx-assembly1_K  TM=3.991E-01  e=1.503E-01  Homo sapiens
  8r2d-assembly1_A  TM=3.640E-01  e=1.442E-01  Homo sapiens
  4a0c-assembly2_B  TM=3.664E-01  e=2.385E-01  Homo sapiens
  7ypz-assembly1_C  TM=4.824E-01  e=4.132E+00  Saccharomyces cerevisiae
  8h3q-assembly1_A  TM=2.491E-01  e=1.035E+00  Homo sapiens

Radius of gyration: 24.28 Å; Cα contacts (8 Å, |Δi|>4): 277; chains: 1; bounding box: 55×69×57 Å

Sequence (289 aa):
EGVRTAAAGVALLTQVLAAVDSPATASFGPAYVVVVSDVLRHYAAAQWFHALGGPYVDVTLRCVCATASTTSHTPPALAFALATLLDTIAALATGSSSCDPTFATTLLVAATTHLTAYPSLVHGVHDRVSAAWAARLVASDATDADRAALLRAARPLATQPWYAQRVGAAVVRLLHDADDVSAALVDEIETWLTLLLAAMAPAHAEECLLVVLPTLLRVPRQDAVGRMLIGYATAFSASFKGAVGHLCVETRSALEVALRQALVDKQVAAAQRATAQPAAMNLDLSRYG